Protein AF-A0A9X2SUF1-F1 (afdb_monomer)

Sequence (202 aa):
MRKNFAIAICGIFAIICVGSAIGMFYVKTEPMNIDLMAALVGVLSILVTVLIGFQIANYFFAKDYLLKVINEKVDAKLGKITHTIKGYSLYARDKFYFHSFYINAFDLYMEALNEVVIGGDAESIDYIASKVIMVIEEMEKQNKCYIMTMYKLKYIKIANKLKGENCNRILNFILEAGGVDGDGSTFIYPPQTPQIQKDEGK

Foldseek 3Di:
DVVVVVVVLVVLVVVLVVVLVVLQVVPPDPPDDRPVVSVVVSVVSVVVSVVVVVVVVVVVVVVVVVVVVCCVVVVQLVQLVVLLVVLVVLVVVCVVVLVPDLQVSLVSLLSSLQSNLSSVDPVSNVVSLVVNVVSLVVCVVVVNLEYAPVCLVVSLVSLVSDDDDSSVVSNVSSVPGHHDHDPVPVPPDDPPPPPPPPPPDD

Mean predicted aligned error: 16.88 Å

Secondary structure (DSSP, 8-state):
-HHHHHHHHHHHHHHHHHHHHHHHHHT-PTTT---HHHHHHHHHHHHHHHHHHHHHHHHHHHHHHHHHHHHHHHHHHHHHHHHHHHHHHHHHHHTTTTTT-HHHHHHHHHHHHHHHHHHT-HHHHHHHHHHHHHHHHHHHHTT--EEEGGGHHHHHHHHTT--SHHHHHHHHHHHHSEEE---S-TTS--------------

Organism: NCBI:txid2937417

pLDDT: mean 71.37, std 15.24, range [35.66, 93.25]

Structure (mmCIF, N/CA/C/O backbone):
data_AF-A0A9X2SUF1-F1
#
_entry.id   AF-A0A9X2SUF1-F1
#
loop_
_atom_site.group_PDB
_atom_site.id
_atom_site.type_symbol
_atom_site.label_atom_id
_atom_site.label_alt_id
_atom_site.label_comp_id
_atom_site.label_asym_id
_atom_site.label_entity_id
_atom_site.label_seq_id
_atom_site.pdbx_PDB_ins_code
_atom_site.Cartn_x
_atom_site.Cartn_y
_atom_site.Cartn_z
_atom_site.occupancy
_atom_site.B_iso_or_equiv
_atom_site.auth_seq_id
_atom_site.auth_comp_id
_atom_site.auth_asym_id
_atom_site.auth_atom_id
_atom_site.pdbx_PDB_model_num
ATOM 1 N N . MET A 1 1 ? 9.299 12.712 -33.938 1.00 47.06 1 MET A N 1
ATOM 2 C CA . MET A 1 1 ? 10.765 12.654 -33.717 1.00 47.06 1 MET A CA 1
ATOM 3 C C . MET A 1 1 ? 11.461 11.502 -34.453 1.00 47.06 1 MET A C 1
ATOM 5 O O . MET A 1 1 ? 12.409 11.784 -35.168 1.00 47.06 1 MET A O 1
ATOM 9 N N . ARG A 1 2 ? 10.979 10.246 -34.377 1.00 51.94 2 ARG A N 1
ATOM 10 C CA . ARG A 1 2 ? 11.569 9.087 -35.099 1.00 51.94 2 ARG A CA 1
ATOM 11 C C . ARG A 1 2 ? 11.746 9.277 -36.619 1.00 51.94 2 ARG A C 1
ATOM 13 O O . ARG A 1 2 ? 12.783 8.905 -37.150 1.00 51.94 2 ARG A O 1
ATOM 20 N N . LYS A 1 3 ? 10.772 9.890 -37.308 1.00 46.97 3 LYS A N 1
ATOM 21 C CA . LYS A 1 3 ? 10.826 10.115 -38.769 1.00 46.97 3 LYS A CA 1
ATOM 22 C C . LYS A 1 3 ? 11.948 11.075 -39.184 1.00 46.97 3 LYS A C 1
ATOM 24 O O . LYS A 1 3 ? 12.743 10.732 -40.045 1.00 46.97 3 LYS A O 1
ATOM 29 N N . ASN A 1 4 ? 12.064 12.225 -38.520 1.00 52.41 4 ASN A N 1
ATOM 30 C CA . ASN A 1 4 ? 13.093 13.231 -38.827 1.00 52.41 4 ASN A CA 1
ATOM 31 C C . ASN A 1 4 ? 14.507 12.689 -38.570 1.00 52.41 4 ASN A C 1
ATOM 33 O O . ASN A 1 4 ? 15.446 13.033 -39.277 1.00 52.41 4 ASN A O 1
ATOM 37 N N . PHE A 1 5 ? 14.638 11.803 -37.583 1.00 55.78 5 PHE A N 1
ATOM 38 C CA . PHE A 1 5 ? 15.900 11.168 -37.236 1.00 55.78 5 PHE A CA 1
ATOM 39 C C . PHE A 1 5 ? 16.310 10.076 -38.239 1.00 55.78 5 PHE A C 1
ATOM 41 O O . PHE A 1 5 ? 17.464 10.018 -38.653 1.00 55.78 5 PHE A O 1
ATOM 48 N N . ALA A 1 6 ? 15.355 9.261 -38.701 1.00 55.66 6 ALA A N 1
ATOM 49 C CA . ALA A 1 6 ? 15.586 8.305 -39.786 1.00 55.66 6 ALA A CA 1
ATOM 50 C C . ALA A 1 6 ? 15.985 9.015 -41.090 1.00 55.66 6 ALA A C 1
ATOM 52 O O . ALA A 1 6 ? 16.910 8.582 -41.767 1.00 55.66 6 ALA A O 1
ATOM 53 N N . ILE A 1 7 ? 15.350 10.152 -41.395 1.00 60.41 7 ILE A N 1
ATOM 54 C CA . ILE A 1 7 ? 15.691 10.988 -42.554 1.00 60.41 7 ILE A CA 1
ATOM 55 C C . ILE A 1 7 ? 17.120 11.540 -42.435 1.00 60.41 7 ILE A C 1
ATOM 57 O O . ILE A 1 7 ? 17.855 11.519 -43.418 1.00 60.41 7 ILE A O 1
ATOM 61 N N . ALA A 1 8 ? 17.547 11.969 -41.242 1.00 63.88 8 ALA A N 1
ATOM 62 C CA . ALA A 1 8 ? 18.913 12.443 -41.016 1.00 63.88 8 ALA A CA 1
ATOM 63 C C . ALA A 1 8 ? 19.961 11.328 -41.199 1.00 63.88 8 ALA A C 1
ATOM 65 O O . ALA A 1 8 ? 20.968 11.544 -41.869 1.00 63.88 8 ALA A O 1
ATOM 66 N N . ILE A 1 9 ? 19.706 10.121 -40.677 1.00 65.69 9 ILE A N 1
ATOM 67 C CA . ILE A 1 9 ? 20.599 8.965 -40.871 1.00 65.69 9 ILE A CA 1
ATOM 68 C C . ILE A 1 9 ? 20.665 8.563 -42.347 1.00 65.69 9 ILE A C 1
ATOM 70 O O . ILE A 1 9 ? 21.758 8.369 -42.876 1.00 65.69 9 ILE A O 1
ATOM 74 N N . CYS A 1 10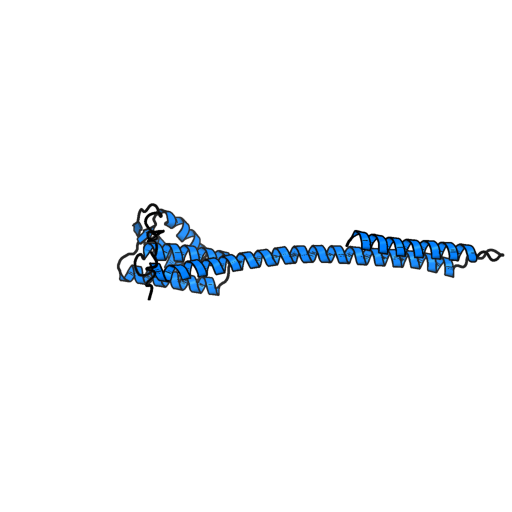 ? 19.520 8.465 -43.027 1.00 63.16 10 CYS A N 1
ATOM 75 C CA . CYS A 1 10 ? 19.479 8.156 -44.455 1.00 63.16 10 CYS A CA 1
ATOM 76 C C . CYS A 1 10 ? 20.192 9.230 -45.289 1.00 63.16 10 CYS A C 1
ATOM 78 O O . CYS A 1 10 ? 20.871 8.889 -46.253 1.00 63.16 10 CYS A O 1
ATOM 80 N N . GLY A 1 11 ? 20.096 10.505 -44.896 1.00 69.88 11 GLY A N 1
ATOM 81 C CA . GLY A 1 11 ? 20.825 11.605 -45.526 1.00 69.88 11 GLY A CA 1
ATOM 82 C C . GLY A 1 11 ? 22.341 11.464 -45.389 1.00 69.88 11 GLY A C 1
ATOM 83 O O . GLY A 1 11 ? 23.058 11.597 -46.376 1.00 69.88 11 GLY A O 1
ATOM 84 N N . ILE A 1 12 ? 22.835 11.117 -44.198 1.00 72.31 12 ILE A N 1
ATOM 85 C CA . ILE A 1 12 ? 24.269 10.879 -43.962 1.00 72.31 12 ILE A CA 1
ATOM 86 C C . ILE A 1 12 ? 24.759 9.655 -44.754 1.00 72.31 12 ILE A C 1
ATOM 88 O O . ILE A 1 12 ? 25.799 9.731 -45.408 1.00 72.31 12 ILE A O 1
ATOM 92 N N . PHE A 1 13 ? 23.988 8.560 -44.773 1.00 68.75 13 PHE A N 1
ATOM 93 C CA . PHE A 1 13 ? 24.283 7.373 -45.588 1.00 68.75 13 PHE A CA 1
ATOM 94 C C . PHE A 1 13 ? 24.365 7.703 -47.082 1.00 68.75 13 PHE A C 1
ATOM 96 O O . PHE A 1 13 ? 25.297 7.275 -47.759 1.00 68.75 13 PHE A O 1
ATOM 103 N N . ALA A 1 14 ? 23.418 8.493 -47.594 1.00 68.06 14 ALA A N 1
ATOM 104 C CA . ALA A 1 14 ? 23.403 8.906 -48.991 1.00 68.06 14 ALA A CA 1
ATOM 105 C C . ALA A 1 14 ? 24.638 9.749 -49.346 1.00 68.06 14 ALA A C 1
ATOM 107 O O . ALA A 1 14 ? 25.268 9.502 -50.370 1.00 68.06 14 ALA A O 1
ATOM 108 N N . ILE A 1 15 ? 25.035 10.689 -48.481 1.00 72.94 15 ILE A N 1
ATOM 109 C CA . ILE A 1 15 ? 26.220 11.535 -48.696 1.00 72.94 15 ILE A CA 1
ATOM 110 C C . ILE A 1 15 ? 27.507 10.697 -48.706 1.00 72.94 15 ILE A C 1
ATOM 112 O O . ILE A 1 15 ? 28.358 10.897 -49.570 1.00 72.94 15 ILE A O 1
ATOM 116 N N . ILE A 1 16 ? 27.637 9.729 -47.795 1.00 70.50 16 ILE A N 1
ATOM 117 C CA . ILE A 1 16 ? 28.810 8.848 -47.706 1.00 70.50 16 ILE A CA 1
ATOM 118 C C . ILE A 1 16 ? 28.916 7.918 -48.923 1.00 70.50 16 ILE A C 1
ATOM 120 O O . ILE A 1 16 ? 29.996 7.785 -49.499 1.00 70.50 16 ILE A O 1
ATOM 124 N N . CYS A 1 17 ? 27.811 7.298 -49.346 1.00 67.44 17 CYS A N 1
ATOM 125 C CA . CYS A 1 17 ? 27.792 6.419 -50.519 1.00 67.44 17 CYS A CA 1
ATOM 126 C C . CYS A 1 17 ? 28.061 7.180 -51.824 1.00 67.44 17 CYS A C 1
ATOM 128 O O . CYS A 1 17 ? 28.765 6.677 -52.697 1.00 67.44 17 CYS A O 1
ATOM 130 N N . VAL A 1 18 ? 27.534 8.400 -51.958 1.00 66.75 18 VAL A N 1
ATOM 131 C CA . VAL A 1 18 ? 27.799 9.252 -53.126 1.00 66.75 18 VAL A CA 1
ATOM 132 C C . VAL A 1 18 ? 29.247 9.750 -53.110 1.00 66.75 18 VAL A C 1
ATOM 134 O O . VAL A 1 18 ? 29.919 9.693 -54.136 1.00 66.75 18 VAL A O 1
ATOM 137 N N . GLY A 1 19 ? 29.771 10.156 -51.949 1.00 65.81 19 GLY A N 1
ATOM 138 C CA . GLY A 1 19 ? 31.163 10.586 -51.797 1.00 65.81 19 GLY A CA 1
ATOM 139 C C . GLY A 1 19 ? 32.177 9.480 -52.106 1.00 65.81 19 GLY A C 1
ATOM 140 O O . GLY A 1 19 ? 33.167 9.731 -52.793 1.00 65.81 19 GLY A O 1
ATOM 141 N N . SER A 1 20 ? 31.915 8.241 -51.676 1.00 64.56 20 SER A N 1
ATOM 142 C CA . SER A 1 20 ? 32.784 7.094 -51.973 1.00 64.56 20 SER A CA 1
ATOM 143 C C . SER A 1 20 ? 32.710 6.657 -53.440 1.00 64.56 20 SER A C 1
ATOM 145 O O . SER A 1 20 ? 33.739 6.316 -54.024 1.00 64.56 20 SER A O 1
ATOM 147 N N . ALA A 1 21 ? 31.535 6.742 -54.072 1.00 64.12 21 ALA A N 1
ATOM 148 C CA . ALA A 1 21 ? 31.375 6.479 -55.502 1.00 64.12 21 ALA A CA 1
ATOM 149 C C . ALA A 1 21 ? 32.107 7.515 -56.376 1.00 64.12 21 ALA A C 1
ATOM 151 O O . ALA A 1 21 ? 32.765 7.140 -57.346 1.00 64.12 21 ALA A O 1
ATOM 152 N N . ILE A 1 22 ? 32.050 8.804 -56.011 1.00 63.88 22 ILE A N 1
ATOM 153 C CA . ILE A 1 22 ? 32.786 9.880 -56.699 1.00 63.88 22 ILE A CA 1
ATOM 154 C C . ILE A 1 22 ? 34.302 9.693 -56.528 1.00 63.88 22 ILE A C 1
ATOM 156 O O . ILE A 1 22 ? 35.045 9.821 -57.502 1.00 63.88 22 ILE A O 1
ATOM 160 N N . GLY A 1 23 ? 34.758 9.322 -55.326 1.00 60.50 23 GLY A N 1
ATOM 161 C CA . GLY A 1 23 ? 36.167 9.020 -55.053 1.00 60.50 23 GLY A CA 1
ATOM 162 C C . GLY A 1 23 ? 36.710 7.858 -55.892 1.00 60.50 23 GLY A C 1
ATOM 163 O O . GLY A 1 23 ? 37.806 7.957 -56.430 1.00 60.50 23 GLY A O 1
ATOM 164 N N . MET A 1 24 ? 35.926 6.793 -56.094 1.00 57.47 24 MET A N 1
ATOM 165 C CA . MET A 1 24 ? 36.312 5.679 -56.974 1.00 57.47 24 MET A CA 1
ATOM 166 C C . MET A 1 24 ? 36.321 6.055 -58.466 1.00 57.47 24 MET A C 1
ATOM 168 O O . MET A 1 24 ? 37.099 5.488 -59.231 1.00 57.47 24 MET A O 1
ATOM 172 N N . PHE A 1 25 ? 35.484 7.008 -58.894 1.00 54.62 25 PHE A N 1
ATOM 173 C CA . PHE A 1 25 ? 35.401 7.433 -60.298 1.00 54.62 25 PHE A CA 1
ATOM 174 C C . PHE A 1 25 ? 36.573 8.328 -60.732 1.00 54.62 25 PHE A C 1
ATOM 176 O O . PHE A 1 25 ? 37.041 8.208 -61.863 1.00 54.62 25 PHE A O 1
ATOM 183 N N . TYR A 1 26 ? 37.069 9.198 -59.845 1.00 54.09 26 TYR A N 1
ATOM 184 C CA . TYR A 1 26 ? 38.170 10.128 -60.146 1.00 54.09 26 TYR A CA 1
ATOM 185 C C . TYR A 1 26 ? 39.575 9.504 -60.070 1.00 54.09 26 TYR A C 1
ATOM 187 O O . TYR A 1 26 ? 40.535 10.122 -60.520 1.00 54.09 26 TYR A O 1
ATOM 195 N N . VAL A 1 27 ? 39.707 8.278 -59.555 1.00 52.22 27 VAL A N 1
ATOM 196 C CA . VAL A 1 27 ? 40.995 7.568 -59.385 1.00 52.22 27 VAL A CA 1
ATOM 197 C C . VAL A 1 27 ? 41.325 6.651 -60.580 1.00 52.22 27 VAL A C 1
ATOM 199 O O . VAL A 1 27 ? 42.251 5.846 -60.540 1.00 52.22 27 VAL A O 1
ATOM 202 N N . LYS A 1 28 ? 40.617 6.786 -61.709 1.00 47.00 28 LYS A N 1
ATOM 203 C CA . LYS A 1 28 ? 41.052 6.187 -62.982 1.00 47.00 28 LYS A CA 1
ATOM 204 C C . LYS A 1 28 ? 42.184 7.010 -63.608 1.00 47.00 28 LYS A C 1
ATOM 206 O O . LYS A 1 28 ? 41.981 7.734 -64.577 1.00 47.00 28 LYS A O 1
ATOM 211 N N . THR A 1 29 ? 43.386 6.874 -63.062 1.00 47.59 29 THR A N 1
ATOM 212 C CA . THR A 1 29 ? 44.639 7.155 -63.769 1.00 47.59 29 THR A CA 1
ATOM 213 C C . THR A 1 29 ? 45.170 5.839 -64.337 1.00 47.59 29 THR A C 1
ATOM 215 O O . THR A 1 29 ? 45.353 4.862 -63.613 1.00 47.59 29 THR A O 1
ATOM 218 N N . GLU A 1 30 ? 45.373 5.770 -65.653 1.00 55.09 30 GLU A N 1
ATOM 219 C CA . GLU A 1 30 ? 46.112 4.654 -66.252 1.00 55.09 30 GLU A CA 1
ATOM 220 C C . GLU A 1 30 ? 47.625 4.834 -66.004 1.00 55.09 30 GLU A C 1
ATOM 222 O O . GLU A 1 30 ? 48.113 5.964 -66.079 1.00 55.09 30 GLU A O 1
ATOM 227 N N . PRO A 1 31 ? 48.385 3.755 -65.721 1.00 48.22 31 PRO A N 1
ATOM 228 C CA . PRO A 1 31 ? 47.969 2.357 -65.721 1.00 48.22 31 PRO A CA 1
ATOM 229 C C . PRO A 1 31 ? 47.309 1.948 -64.394 1.00 48.22 31 PRO A C 1
ATOM 231 O O . PRO A 1 31 ? 47.721 2.346 -63.309 1.00 48.22 31 PRO A O 1
ATOM 234 N N . MET A 1 32 ? 46.264 1.133 -64.533 1.00 53.62 32 MET A N 1
ATOM 235 C CA . MET A 1 32 ? 45.299 0.705 -63.520 1.00 53.62 32 MET A CA 1
ATOM 236 C C . MET A 1 32 ? 45.949 0.118 -62.254 1.00 53.62 32 MET A C 1
ATOM 238 O O . MET A 1 32 ? 46.193 -1.084 -62.169 1.00 53.62 32 MET A O 1
ATOM 242 N N . ASN A 1 33 ? 46.168 0.962 -61.247 1.00 54.56 33 ASN A N 1
ATOM 243 C CA . ASN A 1 33 ? 46.429 0.541 -59.876 1.00 54.56 33 ASN A CA 1
ATOM 244 C C . ASN A 1 33 ? 45.221 0.958 -59.041 1.00 54.56 33 ASN A C 1
ATOM 246 O O . ASN A 1 33 ? 44.942 2.146 -58.897 1.00 54.56 33 ASN A O 1
ATOM 250 N N . ILE A 1 34 ? 44.469 -0.019 -58.533 1.00 55.84 34 ILE A N 1
ATOM 251 C CA . ILE A 1 34 ? 43.409 0.260 -57.564 1.00 55.84 34 ILE A CA 1
ATOM 252 C C . ILE A 1 34 ? 44.090 0.936 -56.379 1.00 55.84 34 ILE A C 1
ATOM 254 O O . ILE A 1 34 ? 44.947 0.324 -55.739 1.00 55.84 34 ILE A O 1
ATOM 258 N N . ASP A 1 35 ? 43.728 2.189 -56.102 1.00 63.88 35 ASP A N 1
ATOM 259 C CA . ASP A 1 35 ? 44.231 2.881 -54.926 1.00 63.88 35 ASP A CA 1
ATOM 260 C C . ASP A 1 35 ? 43.650 2.200 -53.683 1.00 63.88 35 ASP A C 1
ATOM 262 O O . ASP A 1 35 ? 42.507 2.411 -53.265 1.00 63.88 35 ASP A O 1
ATOM 266 N N . LEU A 1 36 ? 44.447 1.286 -53.142 1.00 62.72 36 LEU A N 1
ATOM 267 C CA . LEU A 1 36 ? 44.111 0.417 -52.024 1.00 62.72 36 LEU A CA 1
ATOM 268 C C . LEU A 1 36 ? 43.769 1.246 -50.773 1.00 62.72 36 LEU A C 1
ATOM 270 O O . LEU A 1 36 ? 42.945 0.815 -49.967 1.00 62.72 36 LEU A O 1
ATOM 274 N N . MET A 1 37 ? 44.316 2.466 -50.658 1.00 64.44 37 MET A N 1
ATOM 275 C CA . MET A 1 37 ? 43.933 3.446 -49.635 1.00 64.44 37 MET A CA 1
ATOM 276 C C . MET A 1 37 ? 42.485 3.913 -49.813 1.00 64.44 37 MET A C 1
ATOM 278 O O . MET A 1 37 ? 41.727 3.924 -48.844 1.00 64.44 37 MET A O 1
ATOM 282 N N . ALA A 1 38 ? 42.063 4.249 -51.035 1.00 65.25 38 ALA A N 1
ATOM 283 C CA . ALA A 1 38 ? 40.700 4.707 -51.308 1.00 65.25 38 ALA A CA 1
ATOM 284 C C . ALA A 1 38 ? 39.661 3.599 -51.061 1.00 65.25 38 ALA A C 1
ATOM 286 O O . ALA A 1 38 ? 38.615 3.843 -50.452 1.00 65.25 38 ALA A O 1
ATOM 287 N N . ALA A 1 39 ? 39.971 2.360 -51.459 1.00 69.06 39 ALA A N 1
ATOM 288 C CA . ALA A 1 39 ? 39.126 1.201 -51.172 1.00 69.06 39 ALA A CA 1
ATOM 289 C C . ALA A 1 39 ? 38.989 0.952 -49.657 1.00 69.06 39 ALA A C 1
ATOM 291 O O . ALA A 1 39 ? 37.886 0.712 -49.158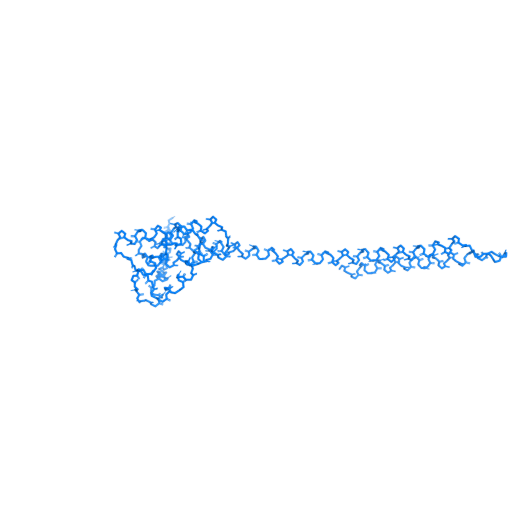 1.00 69.06 39 ALA A O 1
ATOM 292 N N . LEU A 1 40 ? 40.090 1.074 -48.909 1.00 67.38 40 LEU A N 1
ATOM 293 C CA . LEU A 1 40 ? 40.107 0.898 -47.457 1.00 67.38 40 LEU A CA 1
ATOM 294 C C . LEU A 1 40 ? 39.295 1.986 -46.739 1.00 67.38 40 LEU A C 1
ATOM 296 O O . LEU A 1 40 ? 38.509 1.666 -45.847 1.00 67.38 40 LEU A O 1
ATOM 300 N N . VAL A 1 41 ? 39.400 3.247 -47.170 1.00 73.44 41 VAL A N 1
ATOM 301 C CA . VAL A 1 41 ? 38.587 4.361 -46.645 1.00 73.44 41 VAL A CA 1
ATOM 302 C C . VAL A 1 41 ? 37.093 4.140 -46.915 1.00 73.44 41 VAL A C 1
ATOM 304 O O . VAL A 1 41 ? 36.269 4.395 -46.035 1.00 73.44 41 VAL A O 1
ATOM 307 N N . GLY A 1 42 ? 36.730 3.605 -48.086 1.00 69.12 42 GLY A N 1
ATOM 308 C CA . GLY A 1 42 ? 35.344 3.259 -48.416 1.00 69.12 42 GLY A CA 1
ATOM 309 C C . GLY A 1 42 ? 34.752 2.200 -47.479 1.00 69.12 42 GLY A C 1
ATOM 310 O O . GLY A 1 42 ? 33.668 2.396 -46.926 1.00 69.12 42 GLY A O 1
ATOM 311 N N . VAL A 1 43 ? 35.487 1.110 -47.236 1.00 74.94 43 VAL A N 1
ATOM 312 C CA . VAL A 1 43 ? 35.063 0.045 -46.307 1.00 74.94 43 VAL A CA 1
ATOM 313 C C . VAL A 1 43 ? 34.973 0.568 -44.872 1.00 74.94 43 VAL A C 1
ATOM 315 O O . VAL A 1 43 ? 33.988 0.301 -44.180 1.00 74.94 43 VAL A O 1
ATOM 318 N N . LEU A 1 44 ? 35.958 1.359 -44.433 1.00 71.25 44 LEU A N 1
ATOM 319 C CA . LEU A 1 44 ? 35.970 1.947 -43.094 1.00 71.25 44 LEU A CA 1
ATOM 320 C C . LEU A 1 44 ? 34.764 2.872 -42.879 1.00 71.25 44 LEU A C 1
ATOM 322 O O . LEU A 1 44 ? 34.140 2.841 -41.822 1.00 71.25 44 LEU A O 1
ATOM 326 N N . SER A 1 45 ? 34.394 3.654 -43.895 1.00 71.56 45 SER A N 1
ATOM 327 C CA . SER A 1 45 ? 33.256 4.572 -43.831 1.00 71.56 45 SER A CA 1
ATOM 328 C C . SER A 1 45 ? 31.919 3.839 -43.671 1.00 71.56 45 SER A C 1
ATOM 330 O O . SER A 1 45 ? 31.105 4.208 -42.821 1.00 71.56 45 SER A O 1
ATOM 332 N N . ILE A 1 46 ? 31.715 2.740 -44.406 1.00 75.56 46 ILE A N 1
ATOM 333 C CA . ILE A 1 46 ? 30.527 1.884 -44.251 1.00 75.56 46 ILE A CA 1
ATOM 334 C C . ILE A 1 46 ? 30.475 1.310 -42.832 1.00 75.56 46 ILE A C 1
ATOM 336 O O . ILE A 1 46 ? 29.435 1.365 -42.175 1.00 75.56 46 ILE A O 1
ATOM 340 N N . LEU A 1 47 ? 31.609 0.812 -42.336 1.00 72.44 47 LEU A N 1
ATOM 341 C CA . LEU A 1 47 ? 31.704 0.180 -41.025 1.00 72.44 47 LEU A CA 1
ATOM 342 C C . LEU A 1 47 ? 31.413 1.176 -39.891 1.00 72.44 47 LEU A C 1
ATOM 344 O O . LEU A 1 47 ? 30.604 0.886 -39.009 1.00 72.44 47 LEU A O 1
ATOM 348 N N . VAL A 1 48 ? 31.979 2.385 -39.959 1.00 75.81 48 VAL A N 1
ATOM 349 C CA . VAL A 1 48 ? 31.685 3.481 -39.020 1.00 75.81 48 VAL A CA 1
ATOM 350 C C . VAL A 1 48 ? 30.201 3.851 -39.055 1.00 75.81 48 VAL A C 1
ATOM 352 O O . VAL A 1 48 ? 29.586 4.029 -38.004 1.00 75.81 48 VAL A O 1
ATOM 355 N N . THR A 1 49 ? 29.591 3.909 -40.238 1.00 76.75 49 THR A N 1
ATOM 356 C CA . THR A 1 49 ? 28.177 4.289 -40.370 1.00 76.75 49 THR A CA 1
ATOM 357 C C . THR A 1 49 ? 27.240 3.233 -39.772 1.00 76.75 49 THR A C 1
ATOM 359 O O . THR A 1 49 ? 26.287 3.576 -39.069 1.00 76.75 49 THR A O 1
ATOM 362 N N . VAL A 1 50 ? 27.534 1.943 -39.973 1.00 76.38 50 VAL A N 1
ATOM 363 C CA . VAL A 1 50 ? 26.792 0.838 -39.341 1.00 76.38 50 VAL A CA 1
ATOM 364 C C . VAL A 1 50 ? 26.923 0.888 -37.818 1.00 76.38 50 VAL A C 1
ATOM 366 O O . VAL A 1 50 ? 25.921 0.748 -37.115 1.00 76.38 50 VAL A O 1
ATOM 369 N N . LEU A 1 51 ? 28.126 1.150 -37.296 1.00 73.19 51 LEU A N 1
ATOM 370 C CA . LEU A 1 51 ? 28.355 1.280 -35.855 1.00 73.19 51 LEU A CA 1
ATOM 371 C C . LEU A 1 51 ? 27.583 2.459 -35.251 1.00 73.19 51 LEU A C 1
ATOM 373 O O . LEU A 1 51 ? 26.955 2.296 -34.206 1.00 73.19 51 LEU A O 1
ATOM 377 N N . ILE A 1 52 ? 27.571 3.619 -35.915 1.00 77.44 52 ILE A N 1
ATOM 378 C CA . ILE A 1 52 ? 26.800 4.788 -35.468 1.00 77.44 52 ILE A CA 1
ATOM 379 C C . ILE A 1 52 ? 25.300 4.468 -35.471 1.00 77.44 52 ILE A C 1
ATOM 381 O O . ILE A 1 52 ? 24.616 4.716 -34.478 1.00 77.44 52 ILE A O 1
ATOM 385 N N . GLY A 1 53 ? 24.784 3.856 -36.542 1.00 74.81 53 GLY A N 1
ATOM 386 C CA . GLY A 1 53 ? 23.382 3.437 -36.615 1.00 74.81 53 GLY A CA 1
ATOM 387 C C . GLY A 1 53 ? 22.996 2.469 -35.491 1.00 74.81 53 GLY A C 1
ATOM 388 O O . GLY A 1 53 ? 21.961 2.646 -34.845 1.00 74.81 53 GLY A O 1
ATOM 389 N N . PHE A 1 54 ? 23.859 1.491 -35.206 1.00 75.62 54 PHE A N 1
ATOM 390 C CA . PHE A 1 54 ? 23.660 0.514 -34.136 1.00 75.62 54 PHE A CA 1
ATOM 391 C C . PHE A 1 54 ? 23.683 1.152 -32.739 1.00 75.62 54 PHE A C 1
ATOM 393 O O . PHE A 1 54 ? 22.812 0.867 -31.915 1.00 75.62 54 PHE A O 1
ATOM 400 N N . GLN A 1 55 ? 24.628 2.060 -32.473 1.00 69.25 55 GLN A N 1
ATOM 401 C CA . GLN A 1 55 ? 24.699 2.791 -31.202 1.00 69.25 55 GLN A CA 1
ATOM 402 C C . GLN A 1 55 ? 23.444 3.630 -30.963 1.00 69.25 55 GLN A C 1
ATOM 404 O O . GLN A 1 55 ? 22.899 3.624 -29.858 1.00 69.25 55 GLN A O 1
ATOM 409 N N . ILE A 1 56 ? 22.943 4.305 -31.999 1.00 75.62 56 ILE A N 1
ATOM 410 C CA . ILE A 1 56 ? 21.735 5.115 -31.868 1.00 75.62 56 ILE A CA 1
ATOM 411 C C . ILE A 1 56 ? 20.496 4.237 -31.638 1.00 75.62 56 ILE A C 1
ATOM 413 O O . ILE A 1 56 ? 19.680 4.544 -30.766 1.00 75.62 56 ILE A O 1
ATOM 417 N N . ALA A 1 57 ? 20.353 3.132 -32.373 1.00 71.19 57 ALA A N 1
ATOM 418 C CA . ALA A 1 57 ? 19.249 2.196 -32.166 1.00 71.19 57 ALA A CA 1
ATOM 419 C C . ALA A 1 57 ? 19.231 1.652 -30.725 1.00 71.19 57 ALA A C 1
ATOM 421 O O . ALA A 1 57 ? 18.188 1.683 -30.067 1.00 71.19 57 ALA A O 1
ATOM 422 N N . ASN A 1 58 ? 20.396 1.251 -30.203 1.00 73.75 58 ASN A N 1
ATOM 423 C CA . ASN A 1 58 ? 20.536 0.795 -28.820 1.00 73.75 58 ASN A CA 1
ATOM 424 C C . ASN A 1 58 ? 20.231 1.895 -27.800 1.00 73.75 58 ASN A C 1
ATOM 426 O O . ASN A 1 58 ? 19.579 1.621 -26.795 1.00 73.75 58 ASN A O 1
ATOM 430 N N . TYR A 1 59 ? 20.645 3.137 -28.058 1.00 74.44 59 TYR A N 1
ATOM 431 C CA . TYR A 1 59 ? 20.333 4.268 -27.185 1.00 74.44 59 TYR A CA 1
ATOM 432 C C . TYR A 1 59 ? 18.819 4.487 -27.049 1.00 74.44 59 TYR A C 1
ATOM 434 O O . TYR A 1 59 ? 18.313 4.630 -25.935 1.00 74.44 59 TYR A O 1
ATOM 442 N N . PHE A 1 60 ? 18.075 4.469 -28.160 1.00 72.31 60 PHE A N 1
ATOM 443 C CA . PHE A 1 60 ? 16.618 4.623 -28.117 1.00 72.31 60 PHE A C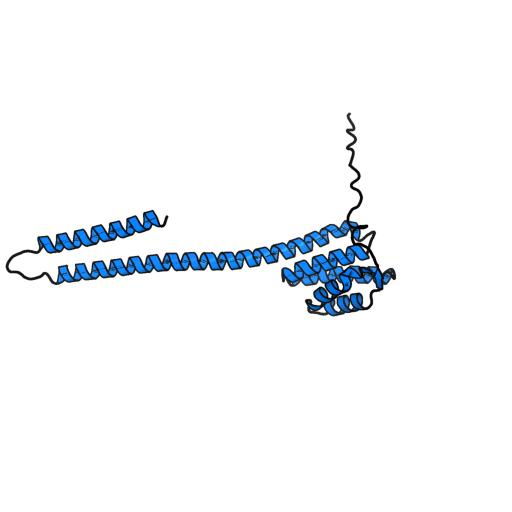A 1
ATOM 444 C C . PHE A 1 60 ? 15.931 3.445 -27.426 1.00 72.31 60 PHE A C 1
ATOM 446 O O . PHE A 1 60 ? 15.052 3.665 -26.595 1.00 72.31 60 PHE A O 1
ATOM 453 N N . PHE A 1 61 ? 16.359 2.214 -27.712 1.00 71.12 61 PHE A N 1
ATOM 454 C CA . PHE A 1 61 ? 15.800 1.029 -27.067 1.00 71.12 61 PHE A CA 1
ATOM 455 C C . PHE A 1 61 ? 16.035 1.038 -25.549 1.00 71.12 61 PHE A C 1
ATOM 457 O O . PHE A 1 61 ? 15.104 0.816 -24.775 1.00 71.12 61 PHE A O 1
ATOM 464 N N . ALA A 1 62 ? 17.252 1.372 -25.110 1.00 70.44 62 ALA A N 1
ATOM 465 C CA . ALA A 1 62 ? 17.583 1.494 -23.694 1.00 70.44 62 ALA A CA 1
ATOM 466 C C . ALA A 1 62 ? 16.779 2.611 -23.012 1.00 70.44 62 ALA A C 1
ATOM 468 O O . ALA A 1 62 ? 16.277 2.416 -21.907 1.00 70.44 62 ALA A O 1
ATOM 469 N N . LYS A 1 63 ? 16.606 3.762 -23.673 1.00 74.62 63 LYS A N 1
ATOM 470 C CA . LYS A 1 63 ? 15.803 4.875 -23.153 1.00 74.62 63 LYS A CA 1
ATOM 471 C C . LYS A 1 63 ? 14.335 4.488 -22.973 1.00 74.62 63 LYS A C 1
ATOM 473 O O . LYS A 1 63 ? 13.774 4.758 -21.913 1.00 74.62 63 LYS A O 1
ATOM 478 N N . ASP A 1 64 ? 13.726 3.859 -23.976 1.00 76.38 64 ASP A N 1
ATOM 479 C CA . ASP A 1 64 ? 12.319 3.447 -23.923 1.00 76.38 64 ASP A CA 1
ATOM 480 C C . ASP A 1 64 ? 12.101 2.367 -22.849 1.00 76.38 64 ASP A C 1
ATOM 482 O O . ASP A 1 64 ? 11.138 2.438 -22.082 1.00 76.38 64 ASP A O 1
ATOM 486 N N . TYR A 1 65 ? 13.032 1.414 -22.729 1.00 75.38 65 TYR A N 1
ATOM 487 C CA . TYR A 1 65 ? 13.013 0.406 -21.669 1.00 75.38 65 TYR A CA 1
ATOM 488 C C . TYR A 1 65 ? 13.141 1.034 -20.275 1.00 75.38 65 TYR A C 1
ATOM 490 O O . TYR A 1 65 ? 12.340 0.739 -19.389 1.00 75.38 65 TYR A O 1
ATOM 498 N N . LEU A 1 66 ? 14.105 1.940 -20.077 1.00 69.06 66 LEU A N 1
ATOM 499 C CA . LEU A 1 66 ? 14.294 2.626 -18.798 1.00 69.06 66 LEU A CA 1
ATOM 500 C C . LEU A 1 66 ? 13.081 3.476 -18.421 1.00 69.06 66 LEU A C 1
ATOM 502 O O . LEU A 1 66 ? 12.649 3.416 -17.275 1.00 69.06 66 LEU A O 1
ATOM 506 N N . LEU A 1 67 ? 12.500 4.222 -19.365 1.00 72.38 67 LEU A N 1
ATOM 507 C CA . LEU A 1 67 ? 11.289 5.008 -19.119 1.00 72.38 67 LEU A CA 1
ATOM 508 C C . LEU A 1 67 ? 10.118 4.125 -18.695 1.00 72.38 67 LEU A C 1
ATOM 510 O O . LEU A 1 67 ? 9.410 4.468 -17.752 1.00 72.38 67 LEU A O 1
ATOM 514 N N . LYS A 1 68 ? 9.941 2.970 -19.345 1.00 79.75 68 LYS A N 1
ATOM 515 C CA . LYS A 1 68 ? 8.900 2.011 -18.970 1.00 79.75 68 LYS A CA 1
ATOM 516 C C . LYS A 1 68 ? 9.105 1.492 -17.545 1.00 79.75 68 LYS A C 1
ATOM 518 O O . LYS A 1 68 ? 8.187 1.564 -16.735 1.00 79.75 68 LYS A O 1
ATOM 523 N N . VAL A 1 69 ? 10.317 1.040 -17.221 1.00 77.31 69 VAL A N 1
ATOM 524 C CA . VAL A 1 69 ? 10.648 0.517 -15.884 1.00 77.31 69 VAL A CA 1
ATOM 525 C C . VAL A 1 69 ? 10.516 1.598 -14.806 1.00 77.31 69 VAL A C 1
ATOM 527 O O . VAL A 1 69 ? 10.051 1.315 -13.703 1.00 77.31 69 VAL A O 1
ATOM 530 N N . ILE A 1 70 ? 10.924 2.836 -15.101 1.00 71.94 70 ILE A N 1
ATOM 531 C CA . ILE A 1 70 ? 10.783 3.967 -14.179 1.00 71.94 70 ILE A CA 1
ATOM 532 C C . ILE A 1 70 ? 9.307 4.266 -13.942 1.00 71.94 70 ILE A C 1
ATOM 534 O O . ILE A 1 70 ? 8.917 4.335 -12.783 1.00 71.94 70 ILE A O 1
ATOM 538 N N . ASN A 1 71 ? 8.493 4.389 -14.993 1.00 73.94 71 ASN A N 1
ATOM 539 C CA . ASN A 1 71 ? 7.066 4.672 -14.848 1.00 73.94 71 ASN A CA 1
ATOM 540 C C . ASN A 1 71 ? 6.358 3.581 -14.043 1.00 73.94 71 ASN A C 1
ATOM 542 O O . ASN A 1 71 ? 5.677 3.903 -13.082 1.00 73.94 71 ASN A O 1
ATOM 546 N N . GLU A 1 72 ? 6.608 2.300 -14.327 1.00 77.44 72 GLU A N 1
ATOM 547 C CA . GLU A 1 72 ? 6.021 1.196 -13.553 1.00 77.44 72 GLU A CA 1
ATOM 548 C C . GLU A 1 72 ? 6.406 1.262 -12.064 1.00 77.44 72 GLU A C 1
ATOM 550 O O . GLU A 1 72 ? 5.560 1.089 -11.183 1.00 77.44 72 GLU A O 1
ATOM 555 N N . LYS A 1 73 ? 7.677 1.556 -11.753 1.00 70.81 73 LYS A N 1
ATOM 556 C CA . LYS A 1 73 ? 8.132 1.703 -10.360 1.00 70.81 73 LYS A CA 1
ATOM 557 C C . LYS A 1 73 ? 7.571 2.955 -9.686 1.00 70.81 73 LYS A C 1
ATOM 559 O O . LYS A 1 73 ? 7.257 2.908 -8.497 1.00 70.81 73 LYS A O 1
ATOM 564 N N . VAL A 1 74 ? 7.487 4.067 -10.412 1.00 73.25 74 VAL A N 1
ATOM 565 C CA . VAL A 1 74 ? 6.968 5.347 -9.918 1.00 73.25 74 VAL A CA 1
ATOM 566 C C . VAL A 1 74 ? 5.468 5.243 -9.668 1.00 73.25 74 VAL A C 1
ATOM 568 O O . VAL A 1 74 ? 5.041 5.604 -8.578 1.00 73.25 74 VAL A O 1
ATOM 571 N N . ASP A 1 75 ? 4.701 4.657 -10.585 1.00 76.69 75 ASP A N 1
ATOM 572 C CA . ASP A 1 75 ? 3.262 4.418 -10.437 1.00 76.69 75 ASP A CA 1
ATOM 573 C C . ASP A 1 75 ? 2.972 3.479 -9.263 1.00 76.69 75 ASP A C 1
ATOM 575 O O . ASP A 1 75 ? 2.107 3.766 -8.436 1.00 76.69 75 ASP A O 1
ATOM 579 N N . ALA A 1 76 ? 3.748 2.401 -9.107 1.00 77.38 76 ALA A N 1
ATOM 580 C CA . ALA A 1 76 ? 3.618 1.513 -7.952 1.00 77.38 76 ALA A CA 1
ATOM 581 C C . ALA A 1 76 ? 3.912 2.238 -6.625 1.00 77.38 76 ALA A C 1
ATOM 583 O O . ALA A 1 76 ? 3.245 1.997 -5.616 1.00 77.38 76 ALA A O 1
ATOM 584 N N . LYS A 1 77 ? 4.904 3.138 -6.609 1.00 70.06 77 LYS A N 1
ATOM 585 C CA . LYS A 1 77 ? 5.248 3.931 -5.421 1.00 70.06 77 LYS A CA 1
ATOM 586 C C . LYS A 1 77 ? 4.201 5.013 -5.135 1.00 70.06 77 LYS A C 1
ATOM 588 O O . LYS A 1 77 ? 3.854 5.213 -3.976 1.00 70.06 77 LYS A O 1
ATOM 593 N N . LEU A 1 78 ? 3.675 5.666 -6.170 1.00 71.44 78 LEU A N 1
ATOM 594 C CA . LEU A 1 78 ? 2.568 6.619 -6.081 1.00 71.44 78 LEU A CA 1
ATOM 595 C C . LEU A 1 78 ? 1.317 5.943 -5.531 1.00 71.44 78 LEU A C 1
ATOM 597 O O . LEU A 1 78 ? 0.752 6.450 -4.571 1.00 71.44 78 LEU A O 1
ATOM 601 N N . GLY A 1 79 ? 0.952 4.766 -6.047 1.00 76.38 79 GLY A N 1
ATOM 602 C CA . GLY A 1 79 ? -0.173 3.985 -5.536 1.00 76.38 79 GLY A CA 1
ATOM 603 C C . GLY A 1 79 ? -0.043 3.709 -4.038 1.00 76.38 79 GLY A C 1
ATOM 604 O O . GLY A 1 79 ? -0.972 3.972 -3.277 1.00 76.38 79 GLY A O 1
ATOM 605 N N . LYS A 1 80 ? 1.141 3.278 -3.584 1.00 78.06 80 LYS A N 1
ATOM 606 C CA . LYS A 1 80 ? 1.423 3.088 -2.151 1.00 78.06 80 LYS A CA 1
ATOM 607 C C . LYS A 1 80 ? 1.240 4.368 -1.331 1.00 78.06 80 LYS A C 1
ATOM 609 O O . LYS A 1 80 ? 0.575 4.334 -0.302 1.00 78.06 80 LYS A O 1
ATOM 614 N N . ILE A 1 81 ? 1.778 5.495 -1.800 1.00 71.06 81 ILE A N 1
ATOM 615 C CA . ILE A 1 81 ? 1.631 6.798 -1.130 1.00 71.06 81 ILE A CA 1
ATOM 616 C C . ILE A 1 81 ? 0.157 7.221 -1.073 1.00 71.06 81 ILE A C 1
ATOM 618 O O . ILE A 1 81 ? -0.303 7.685 -0.033 1.00 71.06 81 ILE A O 1
ATOM 622 N N . THR A 1 82 ? -0.603 7.031 -2.153 1.00 75.19 82 THR A N 1
ATOM 623 C CA . THR A 1 82 ? -2.042 7.321 -2.198 1.00 75.19 82 THR A CA 1
ATOM 624 C C . THR A 1 82 ? -2.808 6.519 -1.150 1.00 75.19 82 THR A C 1
ATOM 626 O O . THR A 1 82 ? -3.637 7.094 -0.445 1.00 75.19 82 THR A O 1
ATOM 629 N N . HIS A 1 83 ? -2.506 5.227 -0.996 1.00 77.19 83 HIS A N 1
ATOM 630 C CA . HIS A 1 83 ? -3.097 4.392 0.052 1.00 77.19 83 HIS A CA 1
ATOM 631 C C . HIS A 1 83 ? -2.749 4.904 1.458 1.00 77.19 83 HIS A C 1
ATOM 633 O O . HIS A 1 83 ? -3.641 5.064 2.291 1.00 77.19 83 HIS A O 1
ATOM 639 N N . THR A 1 84 ? -1.492 5.284 1.711 1.00 64.56 84 THR A N 1
ATOM 640 C CA . THR A 1 84 ? -1.092 5.884 2.995 1.00 64.56 84 THR A CA 1
ATOM 641 C C . THR A 1 84 ? -1.840 7.193 3.286 1.00 64.56 84 THR A C 1
ATOM 643 O O . THR A 1 84 ? -2.385 7.364 4.376 1.00 64.56 84 THR A O 1
ATOM 646 N N . ILE A 1 85 ? -1.940 8.102 2.307 1.00 69.94 85 ILE A N 1
ATOM 647 C CA . ILE A 1 85 ? -2.685 9.369 2.440 1.00 69.94 85 ILE A CA 1
ATOM 648 C C . ILE A 1 85 ? -4.168 9.102 2.707 1.00 69.94 85 ILE A C 1
ATOM 650 O O . ILE A 1 85 ? -4.768 9.754 3.563 1.00 69.94 85 ILE A O 1
ATOM 654 N N . LYS A 1 86 ? -4.764 8.126 2.013 1.00 71.94 86 LYS A N 1
ATOM 655 C CA . LYS A 1 86 ? -6.153 7.726 2.243 1.00 71.94 86 LYS A CA 1
ATOM 656 C C . LYS A 1 86 ? -6.350 7.240 3.681 1.00 71.94 86 LYS A C 1
ATOM 658 O O . LYS A 1 86 ? -7.295 7.692 4.327 1.00 71.94 86 LYS A O 1
ATOM 663 N N . GLY A 1 87 ? -5.432 6.430 4.211 1.00 66.38 87 GLY A N 1
ATOM 664 C CA . GLY A 1 87 ? -5.431 6.014 5.616 1.00 66.38 87 GLY A CA 1
ATOM 665 C C . GLY A 1 87 ? -5.440 7.199 6.589 1.00 66.38 87 GLY A C 1
ATOM 666 O O . GLY A 1 87 ? -6.321 7.292 7.444 1.00 66.38 87 GLY A O 1
ATOM 667 N N . TYR A 1 88 ? -4.545 8.174 6.402 1.00 67.00 88 TYR A N 1
ATOM 668 C CA . TYR A 1 88 ? -4.538 9.398 7.217 1.00 67.00 88 TYR A CA 1
ATOM 669 C C . TYR A 1 88 ? -5.805 10.250 7.055 1.00 67.00 88 TYR A C 1
ATOM 671 O O . TYR A 1 88 ? -6.259 10.855 8.025 1.00 67.00 88 TYR A O 1
ATOM 679 N N . SER A 1 89 ? -6.396 10.303 5.859 1.00 65.56 89 SER A N 1
ATOM 680 C CA . SER A 1 89 ? -7.633 11.058 5.618 1.00 65.56 89 SER A CA 1
ATOM 681 C C . SER A 1 89 ? -8.842 10.447 6.335 1.00 65.56 89 SER A C 1
ATOM 683 O O . SER A 1 89 ? -9.650 11.176 6.912 1.00 65.56 89 SER A O 1
ATOM 685 N N . LEU A 1 90 ? -8.932 9.111 6.363 1.00 67.81 90 LEU A N 1
ATOM 686 C CA . LEU A 1 90 ? -9.954 8.379 7.112 1.00 67.81 90 LEU A CA 1
ATOM 687 C C . LEU A 1 90 ? -9.797 8.619 8.616 1.00 67.81 90 LEU A C 1
ATOM 689 O O . LEU A 1 90 ? -10.787 8.887 9.290 1.00 67.81 90 LEU A O 1
ATOM 693 N N . TYR A 1 91 ? -8.556 8.631 9.113 1.00 61.16 91 TYR A N 1
ATOM 694 C CA . TYR A 1 91 ? -8.256 9.026 10.488 1.00 61.16 91 TYR A CA 1
ATOM 695 C C . TYR A 1 91 ? -8.671 10.473 10.795 1.00 61.16 91 TYR A C 1
ATOM 697 O O . TYR A 1 91 ? -9.349 10.726 11.788 1.00 61.16 91 TYR A O 1
ATOM 705 N N . ALA A 1 92 ? -8.304 11.442 9.952 1.00 60.16 92 ALA A N 1
ATOM 706 C CA . ALA A 1 92 ? -8.633 12.850 10.184 1.00 60.16 92 ALA A CA 1
ATOM 707 C C . ALA A 1 92 ? -10.152 13.094 10.271 1.00 60.16 92 ALA A C 1
ATOM 709 O O . ALA A 1 92 ? -10.595 13.986 10.997 1.00 60.16 92 ALA A O 1
ATOM 710 N N . ARG A 1 93 ? -10.948 12.271 9.575 1.00 58.12 93 ARG A N 1
ATOM 711 C CA . ARG A 1 93 ? -12.415 12.291 9.619 1.00 58.12 93 ARG A CA 1
ATOM 712 C C . ARG A 1 93 ? -12.981 11.862 10.982 1.00 58.12 93 ARG A C 1
ATOM 714 O O . ARG A 1 93 ? -14.069 12.304 11.339 1.00 58.12 93 ARG A O 1
ATOM 721 N N . ASP A 1 94 ? -12.253 11.064 11.762 1.00 55.81 94 ASP A N 1
ATOM 722 C CA . ASP A 1 94 ? -12.721 10.491 13.032 1.00 55.81 94 ASP A CA 1
ATOM 723 C C . ASP A 1 94 ? -12.649 11.444 14.241 1.00 55.81 94 ASP A C 1
ATOM 725 O O . ASP A 1 94 ? -13.381 11.254 15.213 1.00 55.81 94 ASP A O 1
ATOM 729 N N . LYS A 1 95 ? -11.900 12.558 14.169 1.00 52.25 95 LYS A N 1
ATOM 730 C CA . LYS A 1 95 ? -11.968 13.599 15.222 1.00 52.25 95 LYS A CA 1
ATOM 731 C C . LYS A 1 95 ? -13.407 14.072 15.508 1.00 52.25 95 LYS A C 1
ATOM 733 O O . LYS A 1 95 ? -13.669 14.564 16.602 1.00 52.25 95 LYS A O 1
ATOM 738 N N . PHE A 1 96 ? -14.328 13.889 14.558 1.00 45.28 96 PHE A N 1
ATOM 739 C CA . PHE A 1 96 ? -15.754 14.188 14.694 1.00 45.28 96 PHE A CA 1
ATOM 740 C C . PHE A 1 96 ? -16.606 13.041 15.280 1.00 45.28 96 PHE A C 1
ATOM 742 O O . PHE A 1 96 ? -17.655 13.323 15.851 1.00 45.28 96 PHE A O 1
ATOM 749 N N . TYR A 1 97 ? -16.181 11.774 15.182 1.00 48.34 97 TYR A N 1
ATOM 750 C CA . TYR A 1 97 ? -16.977 10.591 15.566 1.00 48.34 97 TYR A CA 1
ATOM 751 C C . TYR A 1 97 ? -16.572 9.969 16.911 1.00 48.34 97 TYR A C 1
ATOM 753 O O . TYR A 1 97 ? -17.421 9.371 17.584 1.00 48.34 97 TYR A O 1
ATOM 761 N N . PHE A 1 98 ? -15.322 10.175 17.346 1.00 51.34 98 PHE A N 1
ATOM 762 C CA . PHE A 1 98 ? -14.768 9.650 18.604 1.00 51.34 98 PHE A CA 1
ATOM 763 C C . PHE A 1 98 ? -15.615 9.999 19.845 1.00 51.34 98 PHE A C 1
ATOM 765 O O . PHE A 1 98 ? -15.643 9.253 20.818 1.00 51.34 98 PHE A O 1
ATOM 772 N N . HIS A 1 99 ? -16.358 11.111 19.807 1.00 49.09 99 HIS A N 1
ATOM 773 C CA . HIS A 1 99 ? -17.156 11.592 20.940 1.00 49.09 99 HIS A CA 1
ATOM 774 C C . HIS A 1 99 ? -18.571 10.999 21.029 1.00 49.09 99 HIS A C 1
ATOM 776 O O . HIS A 1 99 ? -19.271 11.268 22.004 1.00 49.09 99 HIS A O 1
ATOM 782 N N . SER A 1 100 ? -19.032 10.213 20.047 1.00 53.75 100 SER A N 1
ATOM 783 C CA . SER A 1 100 ? -20.430 9.747 20.035 1.00 53.75 100 SER A CA 1
ATOM 784 C C . SER A 1 100 ? -20.620 8.262 19.722 1.00 53.75 100 SER A C 1
ATOM 786 O O . SER A 1 100 ? -21.565 7.679 20.249 1.00 53.75 100 SER A O 1
ATOM 788 N N . PHE A 1 101 ? -19.735 7.611 18.951 1.00 71.62 101 PHE A N 1
ATOM 789 C CA . PHE A 1 101 ? -19.916 6.199 18.573 1.00 71.62 101 PHE A CA 1
ATOM 790 C C . PHE A 1 101 ? -18.594 5.427 18.427 1.00 71.62 101 PHE A C 1
ATOM 792 O O . PHE A 1 101 ? -18.025 5.352 17.340 1.00 71.62 101 PHE A O 1
ATOM 799 N N . TYR A 1 102 ? -18.151 4.772 19.507 1.00 75.69 102 TYR A N 1
ATOM 800 C CA . TYR A 1 102 ? -16.912 3.978 19.527 1.00 75.69 102 TYR A CA 1
ATOM 801 C C . TYR A 1 102 ? -16.873 2.885 18.449 1.00 75.69 102 TYR A C 1
ATOM 803 O O . TYR A 1 102 ? -15.847 2.711 17.803 1.00 75.69 102 TYR A O 1
ATOM 811 N N . ILE A 1 103 ? -17.987 2.184 18.199 1.00 78.06 103 ILE A N 1
ATOM 812 C CA . ILE A 1 103 ? -18.063 1.113 17.183 1.00 78.06 103 ILE A CA 1
ATOM 813 C C . ILE A 1 103 ? -17.696 1.646 15.788 1.00 78.06 103 ILE A C 1
ATOM 815 O O . ILE A 1 103 ? -16.940 1.006 15.059 1.00 78.06 103 ILE A O 1
ATOM 819 N N . ASN A 1 104 ? -18.184 2.841 15.443 1.00 75.69 104 ASN A N 1
ATOM 820 C CA . ASN A 1 104 ? -17.922 3.479 14.151 1.00 75.69 104 ASN A CA 1
ATOM 821 C C . ASN A 1 104 ? -16.489 3.999 14.068 1.00 75.69 104 ASN A C 1
ATOM 823 O O . ASN A 1 104 ? -15.843 3.842 13.036 1.00 75.69 104 ASN A O 1
ATOM 827 N N . ALA A 1 105 ? -15.987 4.578 15.163 1.00 77.19 105 ALA A N 1
ATOM 828 C CA . ALA A 1 105 ? -14.592 4.984 15.252 1.00 77.19 105 ALA A CA 1
ATOM 829 C C . ALA A 1 105 ? -13.682 3.774 14.997 1.00 77.19 105 ALA A C 1
ATOM 831 O O . ALA A 1 105 ? -12.812 3.824 14.133 1.00 77.19 105 ALA A O 1
ATOM 832 N N . PHE A 1 106 ? -13.937 2.642 15.659 1.00 85.62 106 PHE A N 1
ATOM 833 C CA . PHE A 1 106 ? -13.160 1.420 15.466 1.00 85.62 106 PHE A CA 1
ATOM 834 C C . PHE A 1 106 ? -13.188 0.915 14.017 1.00 85.62 106 PHE A C 1
ATOM 836 O O . PHE A 1 106 ? -12.127 0.600 13.484 1.00 85.62 106 PHE A O 1
ATOM 843 N N . ASP A 1 107 ? -14.349 0.884 13.348 1.00 84.88 107 ASP A N 1
ATOM 844 C CA . ASP A 1 107 ? -14.418 0.508 11.923 1.00 84.88 107 ASP A CA 1
ATOM 845 C C . ASP A 1 107 ? -13.588 1.456 11.041 1.00 84.88 107 ASP A C 1
ATOM 847 O O . ASP A 1 107 ? -12.768 1.002 10.240 1.00 84.88 107 ASP A O 1
ATOM 851 N N . LEU A 1 108 ? -13.705 2.772 11.255 1.00 82.56 108 LEU A N 1
ATOM 852 C CA . LEU A 1 108 ? -12.922 3.780 10.533 1.00 82.56 108 LEU A CA 1
ATOM 853 C C . LEU A 1 108 ? -11.415 3.603 10.740 1.00 82.56 108 LEU A C 1
ATOM 855 O O . LEU A 1 108 ? -10.653 3.672 9.774 1.00 82.56 108 LEU A O 1
ATOM 859 N N . TYR A 1 109 ? -10.971 3.342 11.971 1.00 86.56 109 TYR A N 1
ATOM 860 C CA . TYR A 1 109 ? -9.560 3.081 12.253 1.00 86.56 109 TYR A CA 1
ATOM 861 C C . TYR A 1 109 ? -9.081 1.761 11.660 1.00 86.56 109 TYR A C 1
ATOM 863 O O . TYR A 1 109 ? -7.961 1.702 11.159 1.00 86.56 109 TYR A O 1
ATOM 871 N N . MET A 1 110 ? -9.908 0.714 11.660 1.00 90.25 110 MET A N 1
ATOM 872 C CA . MET A 1 110 ? -9.571 -0.550 11.007 1.00 90.25 110 MET A CA 1
ATOM 873 C C . MET A 1 110 ? -9.484 -0.396 9.484 1.00 90.25 110 MET A C 1
ATOM 875 O O . MET A 1 110 ? -8.619 -1.005 8.849 1.00 90.25 110 MET A O 1
ATOM 879 N N . GLU A 1 111 ? -10.332 0.436 8.878 1.00 87.81 111 GLU A N 1
ATOM 880 C CA . GLU A 1 111 ? -10.243 0.770 7.457 1.00 87.81 111 GLU A CA 1
ATOM 881 C C . GLU A 1 111 ? -8.989 1.598 7.149 1.00 87.81 111 GLU A C 1
ATOM 883 O O . GLU A 1 111 ? -8.239 1.252 6.234 1.00 87.81 111 GLU A O 1
ATOM 888 N N . ALA A 1 112 ? -8.705 2.622 7.957 1.00 85.19 112 ALA A N 1
ATOM 889 C CA . ALA A 1 112 ? -7.480 3.407 7.856 1.00 85.19 112 ALA A CA 1
ATOM 890 C C . ALA A 1 112 ? -6.232 2.521 7.987 1.00 85.19 112 ALA A C 1
ATOM 892 O O . ALA A 1 112 ? -5.298 2.647 7.194 1.00 85.19 112 ALA A O 1
ATOM 893 N N . LEU A 1 113 ? -6.248 1.582 8.938 1.00 89.88 113 LEU A N 1
ATOM 894 C CA . LEU A 1 113 ? -5.176 0.622 9.170 1.00 89.88 113 LEU A CA 1
ATOM 895 C C . LEU A 1 113 ? -4.959 -0.276 7.947 1.00 89.88 113 LEU A C 1
ATOM 897 O O . LEU A 1 113 ? -3.825 -0.499 7.532 1.00 89.88 113 LEU A O 1
ATOM 901 N N . ASN A 1 114 ? -6.034 -0.761 7.324 1.00 91.56 114 ASN A N 1
ATOM 902 C CA . ASN A 1 114 ? -5.929 -1.556 6.103 1.00 91.56 114 ASN A CA 1
ATOM 903 C C . ASN A 1 114 ? -5.291 -0.766 4.949 1.00 91.56 114 ASN A C 1
ATOM 905 O O . ASN A 1 114 ? -4.453 -1.311 4.235 1.00 91.56 114 ASN A O 1
ATOM 909 N N . GLU A 1 115 ? -5.656 0.506 4.779 1.00 83.06 115 GLU A N 1
ATOM 910 C CA . GLU A 1 115 ? -5.085 1.372 3.740 1.00 83.06 115 GLU A CA 1
ATOM 911 C C . GLU A 1 115 ? -3.585 1.628 3.968 1.00 83.06 115 GLU A C 1
ATOM 913 O O . GLU A 1 115 ? -2.789 1.453 3.044 1.00 83.06 115 GLU A O 1
ATOM 918 N N . VAL A 1 116 ? -3.151 1.935 5.198 1.00 86.12 116 VAL A N 1
ATOM 919 C CA . VAL A 1 116 ? -1.710 2.124 5.478 1.00 86.12 116 VAL A CA 1
ATOM 920 C C . VAL A 1 116 ? -0.911 0.821 5.380 1.00 86.12 116 VAL A C 1
ATOM 922 O O . VAL A 1 116 ? 0.233 0.844 4.929 1.00 86.12 116 VAL A O 1
ATOM 925 N N . VAL A 1 117 ? -1.514 -0.330 5.704 1.00 87.81 117 VAL A N 1
ATOM 926 C CA . VAL A 1 117 ? -0.897 -1.653 5.494 1.00 87.81 117 VAL A CA 1
ATOM 927 C C . VAL A 1 117 ? -0.679 -1.936 4.005 1.00 87.81 117 VAL A C 1
ATOM 929 O O . VAL A 1 117 ? 0.347 -2.508 3.639 1.00 87.81 117 VAL A O 1
ATOM 932 N N . ILE A 1 118 ? -1.600 -1.512 3.131 1.00 86.44 118 ILE A N 1
ATOM 933 C CA . ILE A 1 118 ? -1.422 -1.597 1.671 1.00 86.44 118 ILE A CA 1
ATOM 934 C C . ILE A 1 118 ? -0.320 -0.635 1.201 1.00 86.44 118 ILE A C 1
ATOM 936 O O . ILE A 1 118 ? 0.501 -1.008 0.358 1.00 86.44 118 ILE A O 1
ATOM 940 N N . GLY A 1 119 ? -0.267 0.576 1.767 1.00 78.38 119 GLY A N 1
ATOM 941 C CA . GLY A 1 119 ? 0.803 1.545 1.512 1.00 78.38 119 GLY A CA 1
ATOM 942 C C . GLY A 1 119 ? 2.191 1.021 1.901 1.00 78.38 119 GLY A C 1
ATOM 943 O O . GLY A 1 119 ? 3.173 1.262 1.194 1.00 78.38 119 GLY A O 1
ATOM 944 N N . GLY A 1 120 ? 2.265 0.220 2.967 1.00 81.19 120 GLY A N 1
ATOM 945 C CA . GLY A 1 120 ? 3.476 -0.480 3.398 1.00 81.19 120 GLY A CA 1
ATOM 946 C C . GLY A 1 120 ? 4.504 0.411 4.098 1.00 81.19 120 GLY A C 1
ATOM 947 O O . GLY A 1 120 ? 5.670 0.030 4.182 1.00 81.19 120 GLY A O 1
ATOM 948 N N . ASP A 1 121 ? 4.092 1.589 4.567 1.00 82.62 121 ASP A N 1
ATOM 949 C CA . ASP A 1 121 ? 4.929 2.490 5.357 1.00 82.62 121 ASP A CA 1
ATOM 950 C C . ASP A 1 121 ? 4.868 2.105 6.841 1.00 82.62 121 ASP A C 1
ATOM 952 O O . ASP A 1 121 ? 3.812 2.207 7.464 1.00 82.62 121 ASP A O 1
ATOM 956 N N . ALA A 1 122 ? 5.984 1.627 7.398 1.00 85.44 122 ALA A N 1
ATOM 957 C CA . ALA A 1 122 ? 6.022 1.070 8.752 1.00 85.44 122 ALA A CA 1
ATOM 958 C C . ALA A 1 122 ? 5.641 2.099 9.828 1.00 85.44 122 ALA A C 1
ATOM 960 O O . ALA A 1 122 ? 4.866 1.778 10.722 1.00 85.44 122 ALA A O 1
ATOM 961 N N . GLU A 1 123 ? 6.113 3.342 9.698 1.00 84.88 123 GLU A N 1
ATOM 962 C CA . GLU A 1 123 ? 5.811 4.419 10.646 1.00 84.88 123 GLU A CA 1
ATOM 963 C C . GLU A 1 123 ? 4.314 4.756 10.650 1.00 84.88 123 GLU A C 1
ATOM 965 O O . GLU A 1 123 ? 3.695 4.854 11.709 1.00 84.88 123 GLU A O 1
ATOM 970 N N . SER A 1 124 ? 3.694 4.847 9.469 1.00 82.94 124 SER A N 1
ATOM 971 C CA . SER A 1 124 ? 2.249 5.066 9.350 1.00 82.94 124 SER A CA 1
ATOM 972 C C . SER A 1 124 ? 1.427 3.883 9.861 1.00 82.94 124 SER A C 1
ATOM 974 O O . SER A 1 124 ? 0.374 4.090 10.465 1.00 82.94 124 SER A O 1
ATOM 976 N N . ILE A 1 125 ? 1.890 2.648 9.641 1.00 88.56 125 ILE A N 1
ATOM 977 C CA . ILE A 1 125 ? 1.248 1.444 10.187 1.00 88.56 125 ILE A CA 1
ATOM 978 C C . ILE A 1 125 ? 1.277 1.485 11.716 1.00 88.56 125 ILE A C 1
ATOM 980 O O . ILE A 1 125 ? 0.224 1.333 12.335 1.00 88.56 125 ILE A O 1
ATOM 984 N N . ASP A 1 126 ? 2.438 1.742 12.318 1.00 87.56 126 ASP A N 1
ATOM 985 C CA . ASP A 1 126 ? 2.588 1.818 13.773 1.00 87.56 126 ASP A CA 1
ATOM 986 C C . ASP A 1 126 ? 1.765 2.967 14.365 1.00 87.56 126 ASP A C 1
ATOM 988 O O . ASP A 1 126 ? 1.074 2.786 15.373 1.00 87.56 126 ASP A O 1
ATOM 992 N N . TYR A 1 127 ? 1.753 4.128 13.702 1.00 85.19 127 TYR A N 1
ATOM 993 C CA . TYR A 1 127 ? 0.948 5.271 14.118 1.00 85.19 127 TYR A CA 1
ATOM 994 C C . TYR A 1 127 ? -0.546 4.935 14.132 1.00 85.19 127 TYR A C 1
ATOM 996 O O . TYR A 1 127 ? -1.201 5.119 15.158 1.00 85.19 127 TYR A O 1
ATOM 1004 N N . ILE A 1 128 ? -1.103 4.412 13.035 1.00 87.38 128 ILE A N 1
ATOM 1005 C CA . ILE A 1 128 ? -2.535 4.089 12.977 1.00 87.38 128 ILE A CA 1
ATOM 1006 C C . ILE A 1 128 ? -2.874 2.915 13.905 1.00 87.38 128 ILE A C 1
ATOM 1008 O O . ILE A 1 128 ? -3.902 2.964 14.579 1.00 87.38 128 ILE A O 1
ATOM 1012 N N . ALA A 1 129 ? -2.002 1.910 14.032 1.00 90.38 129 ALA A N 1
ATOM 1013 C CA . ALA A 1 129 ? -2.185 0.820 14.990 1.00 90.38 129 ALA A CA 1
ATOM 1014 C C . ALA A 1 129 ? -2.254 1.335 16.439 1.00 90.38 129 ALA A C 1
ATOM 1016 O O . ALA A 1 129 ? -3.122 0.905 17.197 1.00 90.38 129 ALA A O 1
ATOM 1017 N N . SER A 1 130 ? -1.420 2.316 16.810 1.00 87.62 130 SER A N 1
ATOM 1018 C CA . SER A 1 130 ? -1.494 2.959 18.131 1.00 87.62 130 SER A CA 1
ATOM 1019 C C . SER A 1 130 ? -2.838 3.664 18.371 1.00 87.62 130 SER A C 1
ATOM 1021 O O . SER A 1 130 ? -3.344 3.681 19.492 1.00 87.62 130 SER A O 1
ATOM 1023 N N . LYS A 1 131 ? -3.467 4.206 17.317 1.00 85.62 131 LYS A N 1
ATOM 1024 C CA . LYS A 1 131 ? -4.800 4.822 17.407 1.00 85.62 131 LYS A CA 1
ATOM 1025 C C . LYS A 1 131 ? -5.916 3.794 17.532 1.00 85.62 131 LYS A C 1
ATOM 1027 O O . LYS A 1 131 ? -6.839 4.020 18.307 1.00 85.62 131 LYS A O 1
ATOM 1032 N N . VAL A 1 132 ? -5.808 2.653 16.852 1.00 89.81 132 VAL A N 1
ATOM 1033 C CA . VAL A 1 132 ? -6.728 1.523 17.064 1.00 89.81 132 VAL A CA 1
ATOM 1034 C C . VAL A 1 132 ? -6.679 1.079 18.529 1.00 89.81 132 VAL A C 1
ATOM 1036 O O . VAL A 1 132 ? -7.725 0.906 19.147 1.00 89.81 132 VAL A O 1
ATOM 1039 N N . ILE A 1 133 ? -5.481 0.955 19.110 1.00 90.50 133 ILE A N 1
ATOM 1040 C CA . ILE A 1 133 ? -5.313 0.583 20.524 1.00 90.50 133 ILE A CA 1
ATOM 1041 C C . ILE A 1 133 ? -5.946 1.616 21.454 1.00 90.50 133 ILE A C 1
ATOM 1043 O O . ILE A 1 133 ? -6.680 1.237 22.358 1.00 90.50 133 ILE A O 1
ATOM 1047 N N . MET A 1 134 ? -5.749 2.909 21.196 1.00 86.69 134 MET A N 1
ATOM 1048 C CA . MET A 1 134 ? -6.394 3.972 21.972 1.00 86.69 134 MET A CA 1
ATOM 1049 C C . MET A 1 134 ? -7.927 3.836 21.984 1.00 86.69 134 MET A C 1
ATOM 1051 O O . MET A 1 134 ? -8.554 4.012 23.024 1.00 86.69 134 MET A O 1
ATOM 1055 N N . VAL A 1 135 ? -8.544 3.497 20.848 1.00 86.50 135 VAL A N 1
ATOM 1056 C CA . VAL A 1 135 ? -10.001 3.277 20.771 1.00 86.50 135 VAL A CA 1
ATOM 1057 C C . VAL A 1 135 ? -10.411 2.049 21.578 1.00 86.50 135 VAL A C 1
ATOM 1059 O O . VAL A 1 135 ? -11.405 2.104 22.298 1.00 86.50 135 VAL A O 1
ATOM 1062 N N . ILE A 1 136 ? -9.644 0.959 21.475 1.00 89.62 136 ILE A N 1
ATOM 1063 C CA . ILE A 1 136 ? -9.861 -0.268 22.254 1.00 89.62 136 ILE A CA 1
ATOM 1064 C C . ILE A 1 136 ? -9.835 0.041 23.756 1.00 89.62 136 ILE A C 1
ATOM 1066 O O . ILE A 1 136 ? -10.747 -0.351 24.479 1.00 89.62 136 ILE A O 1
ATOM 1070 N N . GLU A 1 137 ? -8.832 0.784 24.221 1.00 89.06 137 GLU A N 1
ATOM 1071 C CA . GLU A 1 137 ? -8.703 1.164 25.631 1.00 89.06 137 GLU A CA 1
ATOM 1072 C C . GLU A 1 137 ? -9.899 1.996 26.116 1.00 89.06 137 GLU A C 1
ATOM 1074 O O . GLU A 1 137 ? -10.408 1.774 27.215 1.00 89.06 137 GLU A O 1
ATOM 1079 N N . GLU A 1 138 ? -10.394 2.931 25.303 1.00 83.62 138 GLU A N 1
ATOM 1080 C CA . GLU A 1 138 ? -11.581 3.724 25.646 1.00 83.62 138 GLU A CA 1
ATOM 1081 C C . GLU A 1 138 ? -12.876 2.895 25.650 1.00 83.62 138 GLU A C 1
ATOM 1083 O O . GLU A 1 138 ? -13.736 3.085 26.517 1.00 83.62 138 GLU A O 1
ATOM 1088 N N . MET A 1 139 ? -13.011 1.935 24.730 1.00 84.56 139 MET A N 1
ATOM 1089 C CA . MET A 1 139 ? -14.127 0.984 24.723 1.00 84.56 139 MET A CA 1
ATOM 1090 C C . MET A 1 139 ? -14.152 0.126 25.988 1.00 84.56 139 MET A C 1
ATOM 1092 O O . MET A 1 139 ? -15.214 -0.049 26.592 1.00 84.56 139 MET A O 1
ATOM 1096 N N . GLU A 1 140 ? -12.993 -0.383 26.404 1.00 87.44 140 GLU A N 1
ATOM 1097 C CA . GLU A 1 140 ? -12.845 -1.209 27.602 1.00 87.44 140 GLU A CA 1
ATOM 1098 C C . GLU A 1 140 ? -13.154 -0.423 28.877 1.00 87.44 140 GLU A C 1
ATOM 1100 O O . GLU A 1 140 ? -13.917 -0.904 29.716 1.00 87.44 140 GLU A O 1
ATOM 1105 N N . LYS A 1 141 ? -12.670 0.824 28.994 1.00 86.00 141 LYS A N 1
ATOM 1106 C CA . LYS A 1 141 ? -13.005 1.717 30.122 1.00 86.00 141 LYS A CA 1
ATOM 1107 C C . LYS A 1 141 ? -14.511 1.921 30.286 1.00 86.00 141 LYS A C 1
ATOM 1109 O O . LYS A 1 141 ? -14.992 2.088 31.404 1.00 86.00 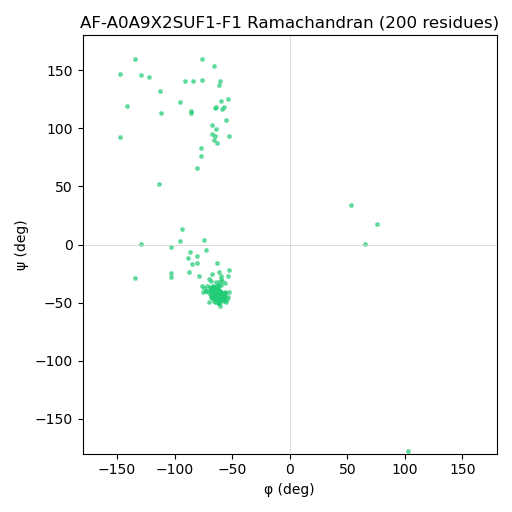141 LYS A O 1
ATOM 1114 N N . GLN A 1 142 ? -15.257 1.921 29.183 1.00 77.94 142 GLN A N 1
ATOM 1115 C CA . GLN A 1 142 ? -16.708 2.117 29.185 1.00 77.94 142 GLN A CA 1
ATOM 1116 C C . GLN A 1 142 ? -17.509 0.814 29.191 1.00 77.94 142 GLN A C 1
ATOM 1118 O O . GLN A 1 142 ? -18.738 0.871 29.121 1.00 77.94 142 GLN A O 1
ATOM 1123 N N . ASN A 1 143 ? -16.843 -0.344 29.263 1.00 78.56 143 ASN A N 1
ATOM 1124 C CA . ASN A 1 143 ? -17.458 -1.666 29.146 1.00 78.56 143 ASN A CA 1
ATOM 1125 C C . ASN A 1 143 ? -18.304 -1.822 27.859 1.00 78.56 143 ASN A C 1
ATOM 1127 O O . ASN A 1 143 ? -19.354 -2.467 27.845 1.00 78.56 143 ASN A O 1
ATOM 1131 N N . LYS A 1 144 ? -17.863 -1.180 26.768 1.00 72.38 144 LYS A N 1
ATOM 1132 C CA . LYS A 1 144 ? -18.507 -1.156 25.443 1.00 72.38 144 LYS A CA 1
ATOM 1133 C C . LYS A 1 144 ? -1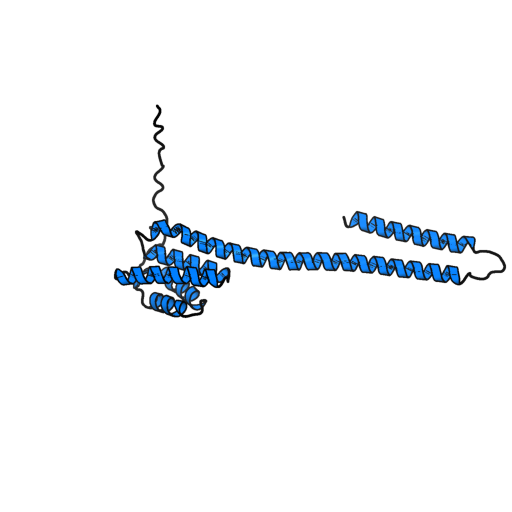7.643 -1.880 24.406 1.00 72.38 144 LYS A C 1
ATOM 1135 O O . LYS A 1 144 ? -17.352 -1.339 23.341 1.00 72.38 144 LYS A O 1
ATOM 1140 N N . CYS A 1 145 ? -17.245 -3.113 24.710 1.00 82.00 145 CYS A N 1
ATOM 1141 C CA . CYS A 1 145 ? -16.403 -3.945 23.844 1.00 82.00 145 CYS A CA 1
ATOM 1142 C C . CYS A 1 145 ? -17.225 -4.616 22.738 1.00 82.00 145 CYS A C 1
ATOM 1144 O O . CYS A 1 145 ? -17.398 -5.836 22.718 1.00 82.00 145 CYS A O 1
ATOM 1146 N N . TYR A 1 146 ? -17.761 -3.800 21.835 1.00 83.19 146 TYR A N 1
ATOM 1147 C CA . TYR A 1 146 ? -18.594 -4.256 20.734 1.00 83.19 146 TYR A CA 1
ATOM 1148 C C . TYR A 1 146 ? -18.024 -3.830 19.384 1.00 83.19 146 TYR A C 1
ATOM 1150 O O . TYR A 1 146 ? -17.491 -2.731 19.236 1.00 83.19 146 TYR A O 1
ATOM 1158 N N . ILE A 1 147 ? -18.184 -4.692 18.384 1.00 85.31 147 ILE A N 1
ATOM 1159 C CA . ILE A 1 147 ? -17.788 -4.448 16.995 1.00 85.31 147 ILE A CA 1
ATOM 1160 C C . ILE A 1 147 ? -18.907 -4.870 16.038 1.00 85.31 147 ILE A C 1
ATOM 1162 O O . ILE A 1 147 ? -19.763 -5.684 16.377 1.00 85.31 147 ILE A O 1
ATOM 1166 N N . MET A 1 148 ? -18.891 -4.351 14.809 1.00 83.50 148 MET A N 1
ATOM 1167 C CA . MET A 1 148 ? -19.826 -4.785 13.765 1.00 83.50 148 MET A CA 1
ATOM 1168 C C . MET A 1 148 ? -19.590 -6.248 13.381 1.00 83.50 148 MET A C 1
ATOM 1170 O O . MET A 1 148 ? -18.534 -6.594 12.840 1.00 83.50 148 MET A O 1
ATOM 1174 N N . THR A 1 149 ? -20.598 -7.097 13.604 1.00 82.50 149 THR A N 1
ATOM 1175 C CA . THR A 1 149 ? -20.509 -8.548 13.369 1.00 82.50 149 THR A CA 1
ATOM 1176 C C . THR A 1 149 ? -20.114 -8.860 11.924 1.00 82.50 149 THR A C 1
ATOM 1178 O O . THR A 1 149 ? -19.221 -9.675 11.679 1.00 82.50 149 THR A O 1
ATOM 1181 N N . MET A 1 150 ? -20.702 -8.144 10.957 1.00 85.00 150 MET A N 1
ATOM 1182 C CA . MET A 1 150 ? -20.452 -8.343 9.522 1.00 85.00 150 MET A CA 1
ATOM 1183 C C . MET A 1 150 ? -18.997 -8.096 9.095 1.00 85.00 150 MET A C 1
ATOM 1185 O O . MET A 1 150 ? -18.547 -8.653 8.093 1.00 85.00 150 MET A O 1
ATOM 1189 N N . TYR A 1 151 ? -18.233 -7.300 9.850 1.00 85.19 151 TYR A N 1
ATOM 1190 C CA . TYR A 1 151 ? -16.848 -6.956 9.519 1.00 85.19 151 TYR A CA 1
ATOM 1191 C C . TYR A 1 151 ? -15.807 -7.722 10.339 1.00 85.19 151 TYR A C 1
ATOM 1193 O O . TYR A 1 151 ? -14.614 -7.617 10.051 1.00 85.19 151 TYR A O 1
ATOM 1201 N N . LYS A 1 152 ? -16.216 -8.575 11.288 1.00 88.62 152 LYS A N 1
ATOM 1202 C CA . LYS A 1 152 ? -15.293 -9.309 12.174 1.00 88.62 152 LYS A CA 1
ATOM 1203 C C . LYS A 1 152 ? -14.221 -10.092 11.402 1.00 88.62 152 LYS A C 1
ATOM 1205 O O . LYS A 1 152 ? -13.033 -9.977 11.694 1.00 88.62 152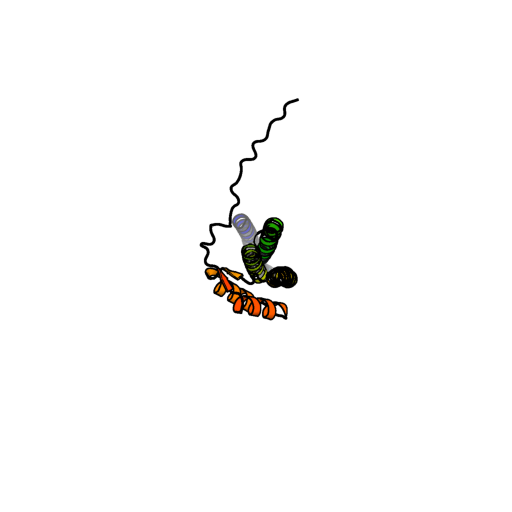 LYS A O 1
ATOM 1210 N N . LEU A 1 153 ? -14.603 -10.803 10.335 1.00 89.31 153 LEU A N 1
ATOM 1211 C CA . LEU A 1 153 ? -13.648 -11.520 9.473 1.00 89.31 153 LEU A CA 1
ATOM 1212 C C . LEU A 1 153 ? -12.691 -10.584 8.714 1.00 89.31 153 LEU A C 1
ATOM 1214 O O . LEU A 1 153 ? -11.523 -10.928 8.521 1.00 89.31 153 LEU A O 1
ATOM 1218 N N . LYS A 1 154 ? -13.165 -9.410 8.273 1.00 91.31 154 LYS A N 1
ATOM 1219 C CA . LYS A 1 154 ? -12.328 -8.384 7.626 1.00 91.31 154 LYS A CA 1
ATOM 1220 C C . LYS A 1 154 ? -11.274 -7.883 8.614 1.00 91.31 154 LYS A C 1
ATOM 1222 O O . LYS A 1 154 ? -10.100 -7.832 8.260 1.00 91.31 154 LYS A O 1
ATOM 1227 N N . TYR A 1 155 ? -11.668 -7.597 9.853 1.00 92.56 155 TYR A N 1
ATOM 1228 C CA . TYR A 1 155 ? -10.762 -7.121 10.897 1.00 92.56 155 TYR A CA 1
ATOM 1229 C C . TYR A 1 155 ? -9.679 -8.140 11.252 1.00 92.56 1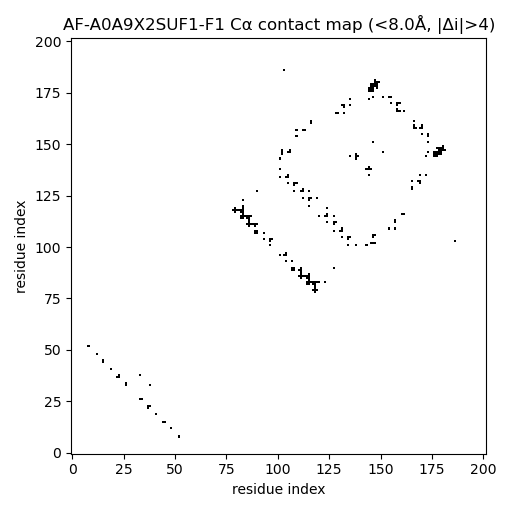55 TYR A C 1
ATOM 1231 O O . TYR A 1 155 ? -8.507 -7.777 11.288 1.00 92.56 155 TYR A O 1
ATOM 1239 N N . ILE A 1 156 ? -10.036 -9.421 11.410 1.00 92.12 156 ILE A N 1
ATOM 1240 C CA . ILE A 1 156 ? -9.061 -10.498 11.665 1.00 92.12 156 ILE A CA 1
ATOM 1241 C C . ILE A 1 156 ? -8.024 -10.572 10.535 1.00 92.12 156 ILE A C 1
ATOM 1243 O O . ILE A 1 156 ? -6.825 -10.669 10.788 1.00 92.12 156 ILE A O 1
ATOM 1247 N N . LYS A 1 157 ? -8.462 -10.475 9.272 1.00 91.81 157 LYS A N 1
ATOM 1248 C CA . LYS A 1 157 ? -7.545 -10.468 8.120 1.00 91.81 157 LYS A CA 1
ATOM 1249 C C . LYS A 1 157 ? -6.594 -9.272 8.131 1.00 91.81 157 LYS A C 1
ATOM 1251 O O . LYS A 1 157 ? -5.467 -9.418 7.673 1.00 91.81 157 LYS A O 1
ATOM 1256 N N . ILE A 1 158 ? -7.043 -8.106 8.594 1.00 90.94 158 ILE A N 1
ATOM 1257 C CA . ILE A 1 158 ? -6.198 -6.910 8.718 1.00 90.94 158 ILE A CA 1
ATOM 1258 C C . ILE A 1 158 ? -5.189 -7.110 9.848 1.00 90.94 158 ILE A C 1
ATOM 1260 O O . ILE A 1 158 ? -3.996 -6.939 9.615 1.00 90.94 158 ILE A O 1
ATOM 1264 N N . ALA A 1 159 ? -5.645 -7.546 11.026 1.00 90.56 159 ALA A N 1
ATOM 1265 C CA . ALA A 1 159 ? -4.787 -7.802 12.179 1.00 90.56 159 ALA A CA 1
ATOM 1266 C C . ALA A 1 159 ? -3.676 -8.810 11.841 1.00 90.56 159 ALA A C 1
ATOM 1268 O O . ALA A 1 159 ? -2.510 -8.525 12.069 1.00 90.56 159 ALA A O 1
ATOM 1269 N N . ASN A 1 160 ? -4.001 -9.911 11.157 1.00 90.00 160 ASN A N 1
ATOM 1270 C CA . ASN A 1 160 ? -3.020 -10.923 10.741 1.00 90.00 160 ASN A CA 1
ATOM 1271 C C . ASN A 1 160 ? -1.951 -10.424 9.748 1.00 90.00 160 ASN A C 1
ATOM 1273 O O . ASN A 1 160 ? -0.954 -11.112 9.535 1.00 90.00 160 ASN A O 1
ATOM 1277 N N . LYS A 1 161 ? -2.151 -9.272 9.094 1.00 88.38 161 LYS A N 1
ATOM 1278 C CA . LYS A 1 161 ? -1.132 -8.655 8.225 1.00 88.38 161 LYS A CA 1
ATOM 1279 C C . LYS A 1 161 ? -0.139 -7.792 9.005 1.00 88.38 161 LYS A C 1
ATOM 1281 O O . LYS A 1 161 ? 0.908 -7.447 8.455 1.00 88.38 161 LYS A O 1
ATOM 1286 N N . LEU A 1 162 ? -0.467 -7.420 10.241 1.00 86.19 162 LEU A N 1
ATOM 1287 C CA . LEU A 1 162 ? 0.406 -6.639 11.105 1.00 86.19 162 LEU A CA 1
ATOM 1288 C C . LEU A 1 162 ? 1.529 -7.508 11.676 1.00 86.19 162 LEU A C 1
ATOM 1290 O O . LEU A 1 162 ? 1.447 -8.733 11.734 1.00 86.19 162 LEU A O 1
ATOM 1294 N N . LYS A 1 163 ? 2.599 -6.850 12.119 1.00 80.31 163 LYS A N 1
ATOM 1295 C CA . LYS A 1 163 ? 3.709 -7.465 12.849 1.00 80.31 163 LYS A CA 1
ATOM 1296 C C . LYS A 1 163 ? 3.957 -6.646 14.114 1.00 80.31 163 LYS A C 1
ATOM 1298 O O . LYS A 1 163 ? 3.791 -5.433 14.081 1.00 80.31 163 LYS A O 1
ATOM 1303 N N . GLY A 1 164 ? 4.363 -7.295 15.203 1.00 75.19 164 GLY A N 1
ATOM 1304 C CA . GLY A 1 164 ? 4.684 -6.628 16.471 1.00 75.19 164 GLY A CA 1
ATOM 1305 C C . GLY A 1 164 ? 3.596 -6.742 17.542 1.00 75.19 164 GLY A C 1
ATOM 1306 O O . GLY A 1 164 ? 2.580 -7.408 17.357 1.00 75.19 164 GLY A O 1
ATOM 1307 N N . GLU A 1 165 ? 3.831 -6.105 18.688 1.00 74.31 165 GLU A N 1
ATOM 1308 C CA . GLU A 1 165 ? 3.017 -6.243 19.907 1.00 74.31 165 GLU A CA 1
ATOM 1309 C C . GLU A 1 165 ? 1.574 -5.740 19.726 1.00 74.31 165 GLU A C 1
ATOM 1311 O O . GLU A 1 165 ? 0.619 -6.393 20.156 1.00 74.31 165 GLU A O 1
ATOM 1316 N N . ASN A 1 166 ? 1.405 -4.655 18.963 1.00 77.56 166 ASN A N 1
ATOM 1317 C CA . ASN A 1 166 ? 0.102 -4.076 18.631 1.00 77.56 166 ASN A CA 1
ATOM 1318 C C . ASN A 1 166 ? -0.824 -5.068 17.900 1.00 77.56 166 ASN A C 1
ATOM 1320 O O . ASN A 1 166 ? -2.040 -5.034 18.083 1.00 77.56 166 ASN A O 1
ATOM 1324 N N . CYS A 1 167 ? -0.259 -5.991 17.111 1.00 83.94 167 CYS A N 1
ATOM 1325 C CA . CYS A 1 167 ? -1.015 -7.017 16.390 1.00 83.94 167 CYS A CA 1
ATOM 1326 C C . CYS A 1 167 ? -1.776 -7.938 17.348 1.00 83.94 167 CYS A C 1
ATOM 1328 O O . CYS A 1 167 ? -2.980 -8.140 17.187 1.00 83.94 167 CYS A O 1
ATOM 1330 N N . ASN A 1 168 ? -1.083 -8.474 18.358 1.00 87.62 168 ASN A N 1
ATOM 1331 C CA . ASN A 1 168 ? -1.675 -9.411 19.314 1.00 87.62 168 ASN A CA 1
ATOM 1332 C C . ASN A 1 168 ? -2.797 -8.740 20.106 1.00 87.62 168 ASN A C 1
ATOM 1334 O O . ASN A 1 168 ? -3.859 -9.327 20.298 1.00 87.62 168 ASN A O 1
ATOM 1338 N N . ARG A 1 169 ? -2.586 -7.482 20.509 1.00 90.19 169 ARG A N 1
ATOM 1339 C CA . ARG A 1 169 ? -3.579 -6.713 21.258 1.00 90.19 169 ARG A CA 1
ATOM 1340 C C . ARG A 1 169 ? -4.862 -6.485 20.461 1.00 90.19 169 ARG A C 1
ATOM 1342 O O . ARG A 1 169 ? -5.949 -6.749 20.973 1.00 90.19 169 ARG A O 1
ATOM 1349 N N . ILE A 1 170 ? -4.731 -6.032 19.214 1.00 92.56 170 ILE A N 1
ATOM 1350 C CA . ILE A 1 170 ? -5.869 -5.777 18.321 1.00 92.56 170 ILE A CA 1
ATOM 1351 C C . ILE A 1 170 ? -6.593 -7.090 17.994 1.00 92.56 170 ILE A C 1
ATOM 1353 O O . ILE A 1 170 ? -7.821 -7.142 18.038 1.00 92.56 170 ILE A O 1
ATOM 1357 N N . LEU A 1 171 ? -5.850 -8.163 17.703 1.00 93.25 171 LEU A N 1
ATOM 1358 C CA . LEU A 1 171 ? -6.429 -9.466 17.381 1.00 93.25 171 LEU A CA 1
ATOM 1359 C C . LEU A 1 171 ? -7.232 -10.043 18.553 1.00 93.25 171 LEU A C 1
ATOM 1361 O O . LEU A 1 171 ? -8.374 -10.454 18.348 1.00 93.25 171 LEU A O 1
ATOM 1365 N N . ASN A 1 172 ? -6.671 -10.034 19.764 1.00 91.81 172 ASN A N 1
ATOM 1366 C CA . ASN A 1 172 ? -7.358 -10.526 20.960 1.00 91.81 172 ASN A CA 1
ATOM 1367 C C . ASN A 1 172 ? -8.653 -9.750 21.210 1.00 91.81 172 ASN A C 1
ATOM 1369 O O . ASN A 1 172 ? -9.704 -10.363 21.378 1.00 91.81 172 ASN A O 1
ATOM 1373 N N . PHE A 1 173 ? -8.604 -8.416 21.110 1.00 92.38 173 PHE A N 1
ATOM 1374 C CA . PHE A 1 173 ? -9.801 -7.588 21.236 1.00 92.38 173 PHE A CA 1
ATOM 1375 C C . PHE A 1 173 ? -10.880 -7.975 20.216 1.00 92.38 173 PHE A C 1
ATOM 1377 O O . PHE A 1 173 ? -12.033 -8.164 20.586 1.00 92.38 173 PHE A O 1
ATOM 1384 N N . ILE A 1 174 ? -10.528 -8.152 18.936 1.00 92.44 174 ILE A N 1
ATOM 1385 C CA . ILE A 1 174 ? -11.501 -8.539 17.898 1.00 92.44 174 ILE A CA 1
ATOM 1386 C C . ILE A 1 174 ? -12.141 -9.899 18.209 1.00 92.44 174 ILE A C 1
ATOM 1388 O O . ILE A 1 174 ? -13.334 -10.090 17.957 1.00 92.44 174 ILE A O 1
ATOM 1392 N N . LEU A 1 175 ? -11.360 -10.858 18.712 1.00 91.38 175 LEU A N 1
ATOM 1393 C CA . LEU A 1 175 ? -11.853 -12.196 19.040 1.00 91.38 175 LEU A CA 1
ATOM 1394 C C . LEU A 1 175 ? -12.847 -12.153 20.206 1.00 91.38 175 LEU A C 1
ATOM 1396 O O . LEU A 1 175 ? -13.928 -12.735 20.082 1.00 91.38 175 LEU A O 1
ATOM 1400 N N . GLU A 1 176 ? -12.512 -11.414 21.263 1.00 90.50 176 GLU A N 1
ATOM 1401 C CA . GLU A 1 176 ? -13.292 -11.293 22.502 1.00 90.50 176 GLU A CA 1
ATOM 1402 C C . GLU A 1 176 ? -14.490 -10.340 22.389 1.00 90.50 176 GLU A C 1
ATOM 1404 O O . GLU A 1 176 ? -15.488 -10.525 23.084 1.00 90.50 176 GLU A O 1
ATOM 1409 N N . ALA A 1 177 ? -14.428 -9.344 21.500 1.00 87.69 177 ALA A N 1
ATOM 1410 C CA . ALA A 1 177 ? -15.479 -8.346 21.353 1.00 87.69 177 ALA A CA 1
ATOM 1411 C C . ALA A 1 177 ? -16.823 -8.967 20.936 1.00 87.69 177 ALA A C 1
ATOM 1413 O O . ALA A 1 177 ? -16.904 -9.809 20.023 1.00 87.69 177 ALA A O 1
ATOM 1414 N N . GLY A 1 178 ? -17.885 -8.484 21.586 1.00 83.56 178 GLY A N 1
ATOM 1415 C CA . GLY A 1 178 ? -19.268 -8.793 21.248 1.00 83.56 178 GLY A CA 1
ATOM 1416 C C . GLY A 1 178 ? -19.652 -8.236 19.876 1.00 83.56 178 GLY A C 1
ATOM 1417 O O . GLY A 1 178 ? -19.073 -7.263 19.391 1.00 83.56 178 GLY A O 1
ATOM 1418 N N . GLY A 1 179 ? -20.630 -8.865 19.228 1.00 81.38 179 GLY A N 1
ATOM 1419 C CA . GLY A 1 179 ? -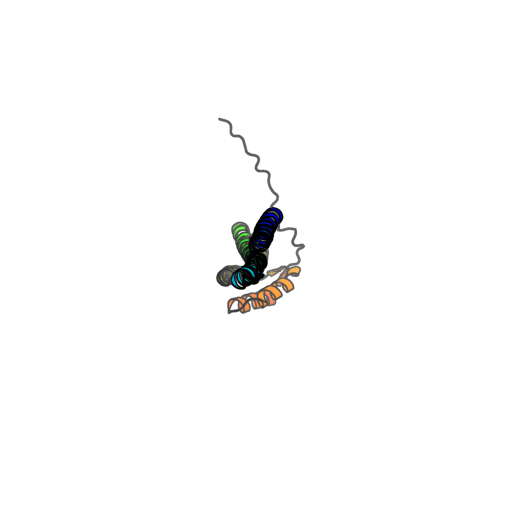21.160 -8.411 17.944 1.00 81.38 179 GLY A CA 1
ATOM 1420 C C . GLY A 1 179 ? -22.345 -7.465 18.118 1.00 81.38 179 GLY A C 1
ATOM 1421 O O . GLY A 1 179 ? -23.193 -7.701 18.977 1.00 81.38 179 GLY A O 1
ATOM 1422 N N . VAL A 1 180 ? -22.420 -6.420 17.294 1.00 78.06 180 VAL A N 1
ATOM 1423 C CA . VAL A 1 180 ? -23.662 -5.668 17.064 1.00 78.06 180 VAL A CA 1
ATOM 1424 C C . VAL A 1 180 ? -24.114 -5.895 15.633 1.00 78.06 180 VAL A C 1
ATOM 1426 O O . VAL A 1 180 ? -23.326 -5.758 14.690 1.00 78.06 180 VAL A O 1
ATOM 1429 N N . ASP A 1 181 ? -25.395 -6.215 15.491 1.00 68.44 181 ASP A N 1
ATOM 1430 C CA . ASP A 1 181 ? -26.061 -6.316 14.204 1.00 68.44 181 ASP A CA 1
ATOM 1431 C C . ASP A 1 181 ? -26.551 -4.923 13.803 1.00 68.44 181 ASP A C 1
ATOM 1433 O O . ASP A 1 181 ? -27.385 -4.308 14.465 1.00 68.44 181 ASP A O 1
ATOM 1437 N N . GLY A 1 182 ? -25.979 -4.398 12.727 1.00 60.94 182 GLY A N 1
ATOM 1438 C CA . GLY A 1 182 ? -26.365 -3.135 12.117 1.00 60.94 182 GLY A CA 1
ATOM 1439 C C . GLY A 1 182 ? -26.134 -3.229 10.617 1.00 60.94 182 GLY A C 1
ATOM 1440 O O . GLY A 1 182 ? -25.206 -3.904 10.175 1.00 60.94 182 GLY A O 1
ATOM 1441 N N . ASP A 1 183 ? -26.972 -2.564 9.826 1.00 51.06 183 ASP A N 1
ATOM 1442 C CA . ASP A 1 183 ? -26.891 -2.580 8.357 1.00 51.06 183 ASP A CA 1
ATOM 1443 C C . ASP A 1 183 ? -25.733 -1.728 7.796 1.0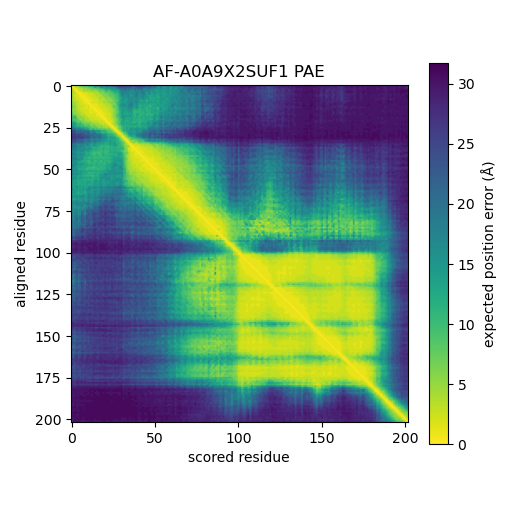0 51.06 183 ASP A C 1
ATOM 1445 O O . ASP A 1 183 ? -25.613 -1.551 6.585 1.00 51.06 183 ASP A O 1
ATOM 1449 N N . GLY A 1 184 ? -24.901 -1.160 8.676 1.00 50.75 184 GLY A N 1
ATOM 1450 C CA . GLY A 1 184 ? -23.825 -0.233 8.332 1.00 50.75 184 GLY A CA 1
ATOM 1451 C C . GLY A 1 184 ? -24.302 1.101 7.745 1.00 50.75 184 GLY A C 1
ATOM 1452 O O . GLY A 1 184 ? -23.467 1.941 7.433 1.00 50.75 184 GLY A O 1
ATOM 1453 N N . SER A 1 185 ? -25.611 1.327 7.593 1.00 47.03 185 SER A N 1
ATOM 1454 C CA . SER A 1 185 ? -26.202 2.470 6.888 1.00 47.03 185 SER A CA 1
ATOM 1455 C C . SER A 1 185 ? -26.751 3.537 7.837 1.00 47.03 185 SER A C 1
ATOM 1457 O O . SER A 1 185 ? -26.709 4.725 7.516 1.00 47.03 185 SER A O 1
ATOM 1459 N N . THR A 1 186 ? -27.169 3.160 9.051 1.00 44.25 186 THR A N 1
ATOM 1460 C CA . THR A 1 186 ? -27.782 4.099 10.016 1.00 44.25 186 THR A CA 1
ATOM 1461 C C . THR A 1 186 ? -26.796 5.089 10.655 1.00 44.25 186 THR A C 1
ATOM 1463 O O . THR A 1 186 ? -27.209 5.972 11.401 1.00 44.25 186 THR A O 1
ATOM 1466 N N . PHE A 1 187 ? -25.496 4.972 10.374 1.00 46.88 187 PHE A N 1
ATOM 1467 C CA . PHE A 1 187 ? -24.458 5.725 11.086 1.00 46.88 187 PHE A CA 1
ATOM 1468 C C . PHE A 1 187 ? -23.461 6.483 10.196 1.00 46.88 187 PHE A C 1
ATOM 1470 O O . PHE A 1 187 ? -22.575 7.153 10.724 1.00 46.88 187 PHE A O 1
ATOM 1477 N N . ILE A 1 188 ? -23.596 6.416 8.864 1.00 44.16 188 ILE A N 1
ATOM 1478 C CA . ILE A 1 188 ? -22.616 7.010 7.929 1.00 44.16 188 ILE A CA 1
ATOM 1479 C C . ILE A 1 188 ? -22.924 8.479 7.582 1.00 44.16 188 ILE A C 1
ATOM 1481 O O . ILE A 1 188 ? -22.054 9.183 7.071 1.00 44.16 188 ILE A O 1
ATOM 1485 N N . TYR A 1 189 ? -24.101 9.003 7.932 1.00 39.16 189 TYR A N 1
ATOM 1486 C CA . TYR A 1 189 ? -24.443 10.397 7.644 1.00 39.16 189 TYR A CA 1
ATOM 1487 C C . TYR A 1 189 ? -25.222 11.036 8.798 1.00 39.16 189 TYR A C 1
ATOM 1489 O O . TYR A 1 189 ? -26.341 10.600 9.071 1.00 39.16 189 TYR A O 1
ATOM 1497 N N . PRO A 1 190 ? -24.732 12.113 9.446 1.00 37.38 190 PRO A N 1
ATOM 1498 C CA . PRO A 1 190 ? -25.676 13.069 10.002 1.00 37.38 190 PRO A CA 1
ATOM 1499 C C . PRO A 1 190 ? -26.512 13.630 8.835 1.00 37.38 190 PRO A C 1
ATOM 1501 O O . PRO A 1 190 ? -25.956 13.860 7.752 1.00 37.38 190 PRO A O 1
ATOM 1504 N N . PRO A 1 191 ? -27.830 13.853 9.003 1.00 35.66 191 PRO A N 1
ATOM 1505 C CA . PRO A 1 191 ? -28.596 14.598 8.016 1.00 35.66 191 PRO A CA 1
ATOM 1506 C C . PRO A 1 191 ? -27.882 15.929 7.782 1.00 35.66 191 PRO A C 1
ATOM 1508 O O . PRO A 1 191 ? -27.580 16.651 8.732 1.00 35.66 191 PRO A O 1
ATOM 1511 N N . GLN A 1 192 ? -27.565 16.231 6.524 1.00 39.97 192 GLN A N 1
ATOM 1512 C CA . GLN A 1 192 ? -27.057 17.544 6.157 1.00 39.97 192 GLN A CA 1
ATOM 1513 C C . GLN A 1 192 ? -28.184 18.540 6.418 1.00 39.97 192 GLN A C 1
ATOM 1515 O O . GLN A 1 192 ? -29.061 18.719 5.577 1.00 39.97 192 GLN A O 1
ATOM 1520 N N . THR A 1 193 ? -28.211 19.159 7.595 1.00 38.06 193 THR A N 1
ATOM 1521 C CA . THR A 1 193 ? -29.045 20.334 7.810 1.00 38.06 193 THR A CA 1
ATOM 1522 C C . THR A 1 193 ? -28.502 21.408 6.873 1.00 38.06 193 THR A C 1
ATOM 1524 O O . THR A 1 193 ? -27.330 21.775 7.007 1.00 38.06 193 THR A O 1
ATOM 1527 N N . PRO A 1 194 ? -29.291 21.906 5.904 1.00 36.00 194 PRO A N 1
ATOM 1528 C CA . PRO A 1 194 ? -28.861 23.026 5.090 1.00 36.00 194 PRO A CA 1
ATOM 1529 C C . PRO A 1 194 ? -28.541 24.179 6.039 1.00 36.00 194 PRO A C 1
ATOM 1531 O O . PRO A 1 194 ? -29.405 24.627 6.795 1.00 36.00 194 PRO A O 1
ATOM 1534 N N . GLN A 1 195 ? -27.288 24.627 6.040 1.00 39.69 195 GLN A N 1
ATOM 1535 C CA . GLN A 1 195 ? -26.908 25.890 6.658 1.00 39.69 195 GLN A CA 1
ATOM 1536 C C . GLN A 1 195 ? -27.602 26.982 5.844 1.00 39.69 195 GLN A C 1
ATOM 1538 O O . GLN A 1 195 ? -27.084 27.445 4.830 1.00 39.69 195 GLN A O 1
ATOM 1543 N N . ILE A 1 196 ? -28.821 27.341 6.248 1.00 40.84 196 ILE A N 1
ATOM 1544 C CA . ILE A 1 196 ? -29.466 28.567 5.799 1.00 40.84 196 ILE A CA 1
ATOM 1545 C C . ILE A 1 196 ? -28.584 29.682 6.355 1.00 40.84 196 ILE A C 1
ATOM 1547 O O . ILE A 1 196 ? -28.650 29.997 7.544 1.00 40.84 196 ILE A O 1
ATOM 1551 N N . GLN A 1 197 ? -27.708 30.226 5.510 1.00 40.38 197 GLN A N 1
ATOM 1552 C CA . GLN A 1 197 ? -27.053 31.495 5.783 1.00 40.38 197 GLN A CA 1
ATOM 1553 C C . GLN A 1 197 ? -28.167 32.510 6.032 1.00 40.38 197 GLN A C 1
ATOM 1555 O O . GLN A 1 197 ? -28.898 32.888 5.118 1.00 40.38 197 GLN A O 1
ATOM 1560 N N . LYS A 1 198 ? -28.338 32.907 7.295 1.00 43.03 198 LYS A N 1
ATOM 1561 C CA . LYS A 1 198 ? -29.012 34.158 7.604 1.00 43.03 198 LYS A CA 1
ATOM 1562 C C . LYS A 1 198 ? -28.093 35.253 7.097 1.00 43.03 198 LYS A C 1
ATOM 1564 O O . LYS A 1 198 ? -27.060 35.532 7.698 1.00 43.03 198 LYS A O 1
ATOM 1569 N N . ASP A 1 199 ? -28.475 35.799 5.957 1.00 44.00 199 ASP A N 1
ATOM 1570 C CA . ASP A 1 199 ? -27.998 37.073 5.455 1.00 44.00 199 ASP A CA 1
ATOM 1571 C C . ASP A 1 199 ? -28.450 38.139 6.468 1.00 44.00 199 ASP A C 1
ATOM 1573 O O . ASP A 1 199 ? -29.572 38.647 6.426 1.00 44.00 199 ASP A O 1
ATOM 1577 N N . GLU A 1 200 ? -27.632 38.374 7.495 1.00 41.09 200 GLU A N 1
ATOM 1578 C CA . GLU A 1 200 ? -27.814 39.505 8.398 1.00 41.09 200 GLU A CA 1
ATOM 1579 C C . GLU A 1 200 ? -27.309 40.751 7.679 1.00 41.09 200 GLU A C 1
ATOM 1581 O O . GLU A 1 200 ? -26.175 41.192 7.849 1.00 41.09 200 GLU A O 1
ATOM 1586 N N . GLY A 1 201 ? -28.184 41.308 6.843 1.00 49.53 201 GLY A N 1
ATOM 1587 C CA . GLY A 1 201 ? -28.006 42.649 6.322 1.00 49.53 201 GLY A CA 1
ATOM 1588 C C . GLY A 1 201 ? -27.953 43.657 7.467 1.00 49.53 201 GLY A C 1
ATOM 1589 O O . GLY A 1 201 ? -28.901 43.756 8.251 1.00 49.53 201 GLY A O 1
ATOM 1590 N N . LYS A 1 202 ? -26.861 44.420 7.520 1.00 37.97 202 LYS A N 1
ATOM 1591 C CA . LYS A 1 202 ? -26.792 45.790 8.034 1.00 37.97 202 LYS A CA 1
ATOM 1592 C C . LYS A 1 202 ? -25.661 46.543 7.350 1.00 37.97 202 LYS A C 1
ATOM 1594 O O . LYS A 1 202 ? -24.544 45.991 7.291 1.00 37.97 202 LYS A O 1
#

Nearest PDB structures (foldseek):
  8fbo-assembly1_C  TM=3.694E-01  e=7.694E-01  synthetic construct
  8fbj-assembly1_A  TM=2.979E-01  e=3.039E+00  synthetic construct
  8f6q-assembly1_A  TM=4.447E-01  e=8.744E+00  synthetic construct
  7exe-assembly1_A  TM=2.074E-01  e=8.744E+00  Mus musculus

Radius of gyration: 35.98 Å; Cα contacts (8 Å, |Δi|>4): 136; chains: 1; bounding box: 77×58×96 Å

Solvent-accessible surface area (backbone atoms only — not comparable to full-atom values): 11430 Å² total; per-residue (Å²): 112,73,66,66,51,52,51,50,53,53,49,53,51,50,51,52,56,51,52,45,52,51,55,63,63,73,57,75,52,85,79,89,56,82,58,62,66,60,55,48,51,45,54,50,51,54,52,53,51,53,51,52,52,50,53,52,53,48,51,52,53,50,49,54,52,49,52,50,54,47,49,58,54,50,51,55,50,48,53,21,50,51,29,34,51,49,13,53,51,44,48,65,60,35,79,77,36,64,86,80,39,62,49,57,35,49,52,41,38,53,51,18,38,46,28,13,58,69,28,62,44,65,68,58,35,53,53,43,48,53,50,44,50,53,49,52,54,54,26,55,78,66,74,52,54,47,37,54,49,92,45,49,69,58,50,51,60,47,32,73,71,50,79,64,74,69,25,58,57,54,41,51,49,63,70,71,35,43,69,43,94,71,90,75,63,91,77,77,62,78,80,82,72,77,81,75,76,76,80,80,83,126